Protein AF-0000000085182058 (afdb_homodimer)

Structure (mmCIF, N/CA/C/O backbone):
data_AF-0000000085182058-model_v1
#
loop_
_entity.id
_entity.type
_entity.pdbx_description
1 polymer 'Uncharacterized protein'
#
loop_
_atom_site.group_PDB
_atom_site.id
_atom_site.type_symbol
_atom_site.label_atom_id
_atom_site.label_alt_id
_atom_site.label_comp_id
_atom_site.label_asym_id
_atom_site.label_entity_id
_atom_site.label_seq_id
_atom_site.pdbx_PDB_ins_code
_atom_site.Cartn_x
_atom_site.Cartn_y
_atom_site.Cartn_z
_atom_site.occupancy
_atom_site.B_iso_or_equiv
_atom_site.auth_seq_id
_atom_site.auth_comp_id
_atom_site.auth_asym_id
_atom_site.auth_atom_id
_atom_site.pdbx_PDB_model_num
ATOM 1 N N . MET A 1 1 ? 22.938 -40.062 -12.242 1 29.36 1 MET A N 1
ATOM 2 C CA . MET A 1 1 ? 22.422 -39.219 -11.164 1 29.36 1 MET A CA 1
ATOM 3 C C . MET A 1 1 ? 21.266 -38.344 -11.656 1 29.36 1 MET A C 1
ATOM 5 O O . MET A 1 1 ? 21.359 -37.125 -11.688 1 29.36 1 MET A O 1
ATOM 9 N N . GLN A 1 2 ? 20.5 -38.594 -12.656 1 41.94 2 GLN A N 1
ATOM 10 C CA . GLN A 1 2 ? 19.438 -38.188 -13.57 1 41.94 2 GLN A CA 1
ATOM 11 C C . GLN A 1 2 ? 18.109 -38.031 -12.836 1 41.94 2 GLN A C 1
ATOM 13 O O . GLN A 1 2 ? 17.094 -37.688 -13.445 1 41.94 2 GLN A O 1
ATOM 18 N N . MET A 1 3 ? 17.812 -38.688 -11.703 1 47.31 3 MET A N 1
ATOM 19 C CA . MET A 1 3 ? 16.594 -38.844 -10.906 1 47.31 3 MET A CA 1
ATOM 20 C C . MET A 1 3 ? 16.172 -37.531 -10.266 1 47.31 3 MET A C 1
ATOM 22 O O . MET A 1 3 ? 15.016 -37.344 -9.914 1 47.31 3 MET A O 1
ATOM 26 N N . SER A 1 4 ? 17.016 -36.656 -9.672 1 51.06 4 SER A N 1
ATOM 27 C CA . SER A 1 4 ? 16.859 -35.438 -8.898 1 51.06 4 SER A CA 1
ATOM 28 C C . SER A 1 4 ? 16.234 -34.344 -9.742 1 51.06 4 SER A C 1
ATOM 30 O O . SER A 1 4 ? 15.445 -33.531 -9.234 1 51.06 4 SER A O 1
ATOM 32 N N . THR A 1 5 ? 16.406 -34.312 -10.992 1 57.44 5 THR A N 1
ATOM 33 C CA . THR A 1 5 ? 15.922 -33.344 -11.969 1 57.44 5 THR A CA 1
ATOM 34 C C . THR A 1 5 ? 14.422 -33.531 -12.203 1 57.44 5 THR A C 1
ATOM 36 O O . THR A 1 5 ? 13.695 -32.562 -12.375 1 57.44 5 THR A O 1
ATOM 39 N N . THR A 1 6 ? 14.016 -34.812 -12.25 1 59.41 6 THR A N 1
ATOM 40 C CA . THR A 1 6 ? 12.602 -35.125 -12.453 1 59.41 6 THR A CA 1
ATOM 41 C C . THR A 1 6 ? 11.766 -34.656 -11.266 1 59.41 6 THR A C 1
ATOM 43 O O . THR A 1 6 ? 10.68 -34.094 -11.438 1 59.41 6 THR A O 1
ATOM 46 N N . SER A 1 7 ? 12.352 -34.969 -10.125 1 63.78 7 SER A N 1
ATOM 47 C CA . SER A 1 7 ? 11.648 -34.594 -8.906 1 63.78 7 SER A CA 1
ATOM 48 C C . SER A 1 7 ? 11.531 -33.062 -8.797 1 63.78 7 SER A C 1
ATOM 50 O O . SER A 1 7 ? 10.477 -32.562 -8.422 1 63.78 7 SER A O 1
ATOM 52 N N . ASP A 1 8 ? 12.602 -32.5 -9.211 1 64.19 8 ASP A N 1
ATOM 53 C CA . ASP A 1 8 ? 12.594 -31.031 -9.172 1 64.19 8 ASP A CA 1
ATOM 54 C C . ASP A 1 8 ? 11.625 -30.453 -10.211 1 64.19 8 ASP A C 1
ATOM 56 O O . ASP A 1 8 ? 10.922 -29.484 -9.938 1 64.19 8 ASP A O 1
ATOM 60 N N . LYS A 1 9 ? 11.664 -31.125 -11.383 1 67 9 LYS A N 1
ATOM 61 C CA . LYS A 1 9 ? 10.727 -30.703 -12.414 1 67 9 LYS A CA 1
ATOM 62 C C . LYS A 1 9 ? 9.281 -30.922 -11.977 1 67 9 LYS A C 1
ATOM 64 O O . LYS A 1 9 ? 8.414 -30.078 -12.211 1 67 9 LYS A O 1
ATOM 69 N N . ASP A 1 10 ? 9.055 -32.094 -11.445 1 73.56 10 ASP A N 1
ATOM 70 C CA . ASP A 1 10 ? 7.711 -32.375 -10.961 1 73.56 10 ASP A CA 1
ATOM 71 C C . ASP A 1 10 ? 7.281 -31.406 -9.875 1 73.56 10 ASP A C 1
ATOM 73 O O . ASP A 1 10 ? 6.121 -31 -9.82 1 73.56 10 ASP A O 1
ATOM 77 N N . ALA A 1 11 ? 8.258 -31.094 -9.016 1 71.94 11 ALA A N 1
ATOM 78 C CA . ALA A 1 11 ? 7.961 -30.156 -7.941 1 71.94 11 ALA A CA 1
ATOM 79 C C . ALA A 1 11 ? 7.652 -28.766 -8.5 1 71.94 11 ALA A C 1
ATOM 81 O O . ALA A 1 11 ? 6.742 -28.094 -8.023 1 71.94 11 ALA A O 1
ATOM 82 N N . ILE A 1 12 ? 8.328 -28.422 -9.492 1 74.56 12 ILE A N 1
ATOM 83 C CA . ILE A 1 12 ? 8.125 -27.125 -10.125 1 74.56 12 ILE A CA 1
ATOM 84 C C . ILE A 1 12 ? 6.77 -27.094 -10.82 1 74.56 12 ILE A C 1
ATOM 86 O O . ILE A 1 12 ? 6.047 -26.094 -10.742 1 74.56 12 ILE A O 1
ATOM 90 N N . GLU A 1 13 ? 6.465 -28.203 -11.5 1 78.62 13 GLU A N 1
ATOM 91 C CA . GLU A 1 13 ? 5.176 -28.266 -12.18 1 78.62 13 GLU A CA 1
ATOM 92 C C . GLU A 1 13 ? 4.02 -28.219 -11.188 1 78.62 13 GLU A C 1
AT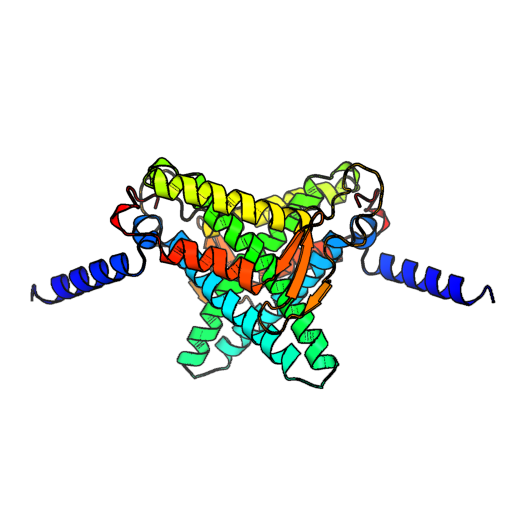OM 94 O O . GLU A 1 13 ? 3.016 -27.547 -11.43 1 78.62 13 GLU A O 1
ATOM 99 N N . LYS A 1 14 ? 4.223 -28.875 -10.086 1 81.62 14 LYS A N 1
ATOM 100 C CA . LYS A 1 14 ? 3.209 -28.812 -9.039 1 81.62 14 LYS A CA 1
ATOM 101 C C . LYS A 1 14 ? 3.068 -27.406 -8.484 1 81.62 14 LYS A C 1
ATOM 103 O O . LYS A 1 14 ? 1.96 -26.953 -8.188 1 81.62 14 LYS A O 1
ATOM 108 N N . LEU A 1 15 ? 4.16 -26.719 -8.367 1 80.88 15 LEU A N 1
ATOM 109 C CA . LEU A 1 15 ? 4.172 -25.344 -7.879 1 80.88 15 LEU A CA 1
ATOM 110 C C . LEU A 1 15 ? 3.412 -24.422 -8.828 1 80.88 15 LEU A C 1
ATOM 112 O O . LEU A 1 15 ? 2.668 -23.547 -8.391 1 80.88 15 LEU A O 1
ATOM 116 N N . LYS A 1 16 ? 3.514 -24.797 -10.078 1 81.75 16 LYS A N 1
ATOM 117 C CA . LYS A 1 16 ? 2.842 -23.969 -11.086 1 81.75 16 LYS A CA 1
ATOM 118 C C . LYS A 1 16 ? 1.338 -24.234 -11.086 1 81.75 16 LYS A C 1
ATOM 120 O O . LYS A 1 16 ? 0.552 -23.344 -11.422 1 81.75 16 LYS A O 1
ATOM 125 N N . ASP A 1 17 ? 1.024 -25.422 -10.719 1 84.5 17 ASP A N 1
ATOM 126 C CA . ASP A 1 17 ? -0.398 -25.734 -10.594 1 84.5 17 ASP A CA 1
ATOM 127 C C . ASP A 1 17 ? -1.004 -25.031 -9.375 1 84.5 17 ASP A C 1
ATOM 129 O O . ASP A 1 17 ? -2.145 -24.562 -9.43 1 84.5 17 ASP A O 1
ATOM 133 N N . GLN A 1 18 ? -0.217 -24.891 -8.367 1 86.75 18 GLN A N 1
ATOM 134 C CA . GLN A 1 18 ? -0.68 -24.266 -7.137 1 86.75 18 GLN A CA 1
ATOM 135 C C . GLN A 1 18 ? -0.653 -22.75 -7.25 1 86.75 18 GLN A C 1
ATOM 137 O O . GLN A 1 18 ? -1.516 -22.062 -6.695 1 86.75 18 GLN A O 1
ATOM 142 N N . PHE A 1 19 ? 0.3 -22.266 -7.992 1 90.56 19 PHE A N 1
ATOM 143 C CA . PHE A 1 19 ? 0.482 -20.828 -8.164 1 90.56 19 PHE A CA 1
ATOM 144 C C . PHE A 1 19 ? 0.619 -20.484 -9.641 1 90.56 19 PHE A C 1
ATOM 146 O O . PHE A 1 19 ? 1.698 -20.094 -10.094 1 90.56 19 PHE A O 1
ATOM 153 N N . PRO A 1 20 ? -0.498 -20.516 -10.32 1 93.31 20 PRO A N 1
ATOM 154 C CA . PRO A 1 20 ? -0.455 -20.312 -11.766 1 93.31 20 PRO A CA 1
ATOM 155 C C . PRO A 1 20 ? 0.142 -18.953 -12.164 1 93.31 20 PRO A C 1
ATOM 157 O O . PRO A 1 20 ? 0.706 -18.828 -13.25 1 93.31 20 PRO A O 1
ATOM 160 N N . ILE A 1 21 ? 0.066 -18.016 -11.281 1 93.62 21 ILE A N 1
ATOM 161 C CA . ILE A 1 21 ? 0.549 -16.672 -11.586 1 93.62 21 ILE A CA 1
ATOM 162 C C . ILE A 1 21 ? 2.066 -16.688 -11.758 1 93.62 21 ILE A C 1
ATOM 164 O O . ILE A 1 21 ? 2.645 -15.789 -12.359 1 93.62 21 ILE A O 1
ATOM 168 N N . LEU A 1 22 ? 2.686 -17.703 -11.258 1 89.19 22 LEU A N 1
ATOM 169 C CA . LEU A 1 22 ? 4.121 -17.891 -11.453 1 89.19 22 LEU A CA 1
ATOM 170 C C . LEU A 1 22 ? 4.457 -17.984 -12.938 1 89.19 22 LEU A C 1
ATOM 172 O O . LEU A 1 22 ? 5.547 -17.594 -13.359 1 89.19 22 LEU A O 1
ATOM 176 N N . LEU A 1 23 ? 3.506 -18.516 -13.711 1 90.94 23 LEU A N 1
ATOM 177 C CA . LEU A 1 23 ? 3.701 -18.656 -15.148 1 90.94 23 LEU A CA 1
ATOM 178 C C . LEU A 1 23 ? 3.672 -17.281 -15.836 1 90.94 23 LEU A C 1
ATOM 180 O O . LEU A 1 23 ? 4.16 -17.141 -16.969 1 90.94 23 LEU A O 1
ATOM 184 N N . PHE A 1 24 ? 3.031 -16.391 -15.164 1 92.19 24 PHE A N 1
ATOM 185 C CA . PHE A 1 24 ? 2.951 -15.031 -15.68 1 92.19 24 PHE A CA 1
ATOM 186 C C . PHE A 1 24 ? 4.145 -14.211 -15.211 1 92.19 24 PHE A C 1
ATOM 188 O O . PHE A 1 24 ? 4.848 -13.609 -16.016 1 92.19 24 PHE A O 1
ATOM 195 N N . SER A 1 25 ? 4.328 -14.227 -13.906 1 88 25 SER A N 1
ATOM 196 C CA . SER A 1 25 ? 5.355 -13.375 -13.32 1 88 25 SER A CA 1
ATOM 197 C C . SER A 1 25 ? 5.672 -13.797 -11.883 1 88 25 SER A C 1
ATOM 199 O O . SER A 1 25 ? 4.777 -13.867 -11.039 1 88 25 SER A O 1
ATOM 201 N N . LEU A 1 26 ? 6.941 -14.039 -11.648 1 84.31 26 LEU A N 1
ATOM 202 C CA . LEU A 1 26 ? 7.355 -14.344 -10.281 1 84.31 26 LEU A CA 1
ATOM 203 C C . LEU A 1 26 ? 7.074 -13.164 -9.352 1 84.31 26 LEU A C 1
ATOM 205 O O . LEU A 1 26 ? 6.605 -13.359 -8.227 1 84.31 26 LEU A O 1
ATOM 209 N N . SER A 1 27 ? 7.336 -11.977 -9.812 1 84.38 27 SER A N 1
ATOM 210 C CA . SER A 1 27 ? 7.117 -10.773 -9 1 84.38 27 SER A CA 1
ATOM 211 C C . SER A 1 27 ? 5.645 -10.617 -8.641 1 84.38 27 SER A C 1
ATOM 213 O O . SER A 1 27 ? 5.312 -10.305 -7.496 1 84.38 27 SER A O 1
ATOM 215 N N . THR A 1 28 ? 4.84 -10.859 -9.609 1 89.62 28 THR A N 1
ATOM 216 C CA . THR A 1 28 ? 3.41 -10.742 -9.352 1 89.62 28 THR A CA 1
ATOM 217 C C . THR A 1 28 ? 2.951 -11.773 -8.336 1 89.62 28 THR A C 1
ATOM 219 O O . THR A 1 28 ? 2.145 -11.477 -7.449 1 89.62 28 THR A O 1
ATOM 222 N N . GLN A 1 29 ? 3.5 -12.914 -8.453 1 90.19 29 GLN A N 1
ATOM 223 C CA . GLN A 1 29 ? 3.158 -13.969 -7.5 1 90.19 29 GLN A CA 1
ATOM 224 C C . GLN A 1 29 ? 3.598 -13.594 -6.086 1 90.19 29 GLN A C 1
ATOM 226 O O . GLN A 1 29 ? 2.852 -13.797 -5.125 1 90.19 29 GLN A O 1
ATOM 231 N N . VAL A 1 30 ? 4.773 -13.086 -5.988 1 87.38 30 VAL A N 1
ATOM 232 C CA . VAL A 1 30 ? 5.293 -12.664 -4.691 1 87.38 30 VAL A CA 1
ATOM 233 C C . VAL A 1 30 ? 4.406 -11.57 -4.113 1 87.38 30 VAL A C 1
ATOM 235 O O . VAL A 1 30 ? 4.109 -11.562 -2.914 1 87.38 30 VAL A O 1
ATOM 238 N N . GLN A 1 31 ? 3.982 -10.664 -4.922 1 91.81 31 GLN A N 1
ATOM 239 C CA . GLN A 1 31 ? 3.115 -9.578 -4.492 1 91.81 31 GLN A CA 1
ATOM 240 C C . GLN A 1 31 ? 1.766 -10.102 -4.012 1 91.81 31 GLN A C 1
ATOM 242 O O . GLN A 1 31 ? 1.218 -9.609 -3.023 1 91.81 31 GLN A O 1
ATOM 247 N N . ILE A 1 32 ? 1.281 -11.055 -4.719 1 94.88 32 ILE A N 1
ATOM 248 C CA . ILE A 1 32 ? 0.015 -11.656 -4.309 1 94.88 32 ILE A CA 1
ATOM 249 C C . ILE A 1 32 ? 0.176 -12.328 -2.947 1 94.88 32 ILE A C 1
ATOM 251 O O . ILE A 1 32 ? -0.704 -12.219 -2.088 1 94.88 32 ILE A O 1
ATOM 255 N N . GLN A 1 33 ? 1.276 -12.961 -2.727 1 93.06 33 GLN A N 1
ATOM 256 C CA . GLN A 1 33 ? 1.545 -13.562 -1.425 1 93.06 33 GLN A CA 1
ATOM 257 C C . GLN A 1 33 ? 1.671 -12.5 -0.34 1 93.06 33 GLN A C 1
ATOM 259 O O . GLN A 1 33 ? 1.206 -12.695 0.785 1 93.06 33 GLN A O 1
ATOM 264 N N . ALA A 1 34 ? 2.307 -11.414 -0.669 1 93.56 34 ALA A N 1
ATOM 265 C CA . ALA A 1 34 ? 2.396 -10.289 0.263 1 93.56 34 ALA A CA 1
ATOM 266 C C . ALA A 1 34 ? 1.01 -9.789 0.658 1 93.56 34 ALA A C 1
ATOM 268 O O . ALA A 1 34 ? 0.751 -9.523 1.834 1 93.56 34 ALA A O 1
ATOM 269 N N . LEU A 1 35 ? 0.154 -9.695 -0.316 1 97.19 35 LEU A N 1
ATOM 270 C CA . LEU A 1 35 ? -1.209 -9.25 -0.051 1 97.19 35 LEU A CA 1
ATOM 271 C C . LEU A 1 35 ? -1.944 -10.25 0.837 1 97.19 35 LEU A C 1
ATOM 273 O O . LEU A 1 35 ? -2.721 -9.859 1.71 1 97.19 35 LEU A O 1
ATOM 277 N N . THR A 1 36 ? -1.691 -11.492 0.609 1 96.88 36 THR A N 1
ATOM 278 C CA . THR A 1 36 ? -2.307 -12.531 1.429 1 96.88 36 THR A CA 1
ATOM 279 C C . THR A 1 36 ? -1.831 -12.43 2.875 1 96.88 36 THR A C 1
ATOM 281 O O . THR A 1 36 ? -2.635 -12.516 3.807 1 96.88 36 THR A O 1
ATOM 284 N N . ARG A 1 37 ? -0.61 -12.227 3.045 1 96.12 37 ARG A N 1
ATOM 285 C CA . ARG A 1 37 ? -0.064 -12.117 4.395 1 96.12 37 ARG A CA 1
ATOM 286 C C . ARG A 1 37 ? -0.536 -10.836 5.07 1 96.12 37 ARG A C 1
ATOM 288 O O . ARG A 1 37 ? -0.817 -10.828 6.273 1 96.12 37 ARG A O 1
ATOM 295 N N . THR A 1 38 ? -0.593 -9.789 4.348 1 97.62 38 THR A N 1
ATOM 296 C CA . THR A 1 38 ? -1.086 -8.539 4.906 1 97.62 38 THR A CA 1
ATOM 297 C C . THR A 1 38 ? -2.549 -8.664 5.32 1 97.62 38 THR A C 1
ATOM 299 O O . THR A 1 38 ? -2.963 -8.102 6.336 1 97.62 38 THR A O 1
ATOM 302 N N . ARG A 1 39 ? -3.283 -9.375 4.516 1 97.31 39 ARG A N 1
ATOM 303 C CA . ARG A 1 39 ? -4.668 -9.648 4.891 1 97.31 39 ARG A CA 1
ATOM 304 C C . ARG A 1 39 ? -4.742 -10.273 6.277 1 97.31 39 ARG A C 1
ATOM 306 O O . ARG A 1 39 ? -5.598 -9.906 7.086 1 97.31 39 ARG A O 1
ATOM 313 N N . GLN A 1 40 ? -3.908 -11.172 6.547 1 96.44 40 GLN A N 1
ATOM 314 C CA . GLN A 1 40 ? -3.91 -11.828 7.848 1 96.44 40 GLN A CA 1
ATOM 315 C C . GLN A 1 40 ? -3.658 -10.828 8.977 1 96.44 40 GLN A C 1
ATOM 317 O O . GLN A 1 40 ? -4.273 -10.914 10.039 1 96.44 40 GLN A O 1
ATOM 322 N N . LEU A 1 41 ? -2.777 -9.898 8.75 1 96.31 41 LEU A N 1
ATOM 323 C CA . LEU A 1 41 ? -2.512 -8.859 9.742 1 96.31 41 LEU A CA 1
ATOM 324 C C . LEU A 1 41 ? -3.752 -8.008 9.992 1 96.31 41 LEU A C 1
ATOM 326 O O . LEU A 1 41 ? -4.066 -7.68 11.141 1 96.31 41 LEU A O 1
ATOM 330 N N . ILE A 1 42 ? -4.426 -7.672 8.945 1 95.88 42 ILE A N 1
ATOM 331 C CA . ILE A 1 42 ? -5.637 -6.867 9.039 1 95.88 42 ILE A CA 1
ATOM 332 C C . ILE A 1 42 ? -6.699 -7.625 9.836 1 95.88 42 ILE A C 1
ATOM 334 O O . ILE A 1 42 ? -7.293 -7.082 10.766 1 95.88 42 ILE A O 1
ATOM 338 N N . GLU A 1 43 ? -6.863 -8.867 9.469 1 95.44 43 GLU A N 1
ATOM 339 C CA . GLU A 1 43 ? -7.863 -9.695 10.141 1 95.44 43 GLU A CA 1
ATOM 340 C C . GLU A 1 43 ? -7.535 -9.867 11.625 1 95.44 43 GLU A C 1
ATOM 342 O O . GLU A 1 43 ? -8.43 -9.867 12.469 1 95.44 43 GLU A O 1
ATOM 347 N N . ASN A 1 44 ? -6.289 -10.031 11.922 1 94.94 44 ASN A N 1
ATOM 348 C CA . ASN A 1 44 ? -5.875 -10.133 13.312 1 94.94 44 ASN A CA 1
ATOM 349 C C . ASN A 1 44 ? -6.191 -8.852 14.086 1 94.94 44 ASN A C 1
ATOM 351 O O . ASN A 1 44 ? -6.652 -8.906 15.234 1 94.94 44 ASN A O 1
ATOM 355 N N . SER A 1 45 ? -5.898 -7.715 13.492 1 93.88 45 SER A N 1
ATOM 356 C CA . SER A 1 45 ? -6.211 -6.445 14.141 1 93.88 45 SER A CA 1
ATOM 357 C C . SER A 1 45 ? -7.707 -6.312 14.406 1 93.88 45 SER A C 1
ATOM 359 O O . SER A 1 45 ? -8.109 -5.859 15.477 1 93.88 45 SER A O 1
ATOM 361 N N . ILE A 1 46 ? -8.477 -6.711 13.445 1 92.06 46 ILE A N 1
ATOM 362 C CA . ILE A 1 46 ? -9.922 -6.633 13.586 1 92.06 46 ILE A CA 1
ATOM 363 C C . ILE A 1 46 ? -10.391 -7.566 14.703 1 92.06 46 ILE A C 1
ATOM 365 O O . ILE A 1 46 ? -11.281 -7.223 15.477 1 92.06 46 ILE A O 1
ATOM 369 N N . GLU A 1 47 ? -9.797 -8.75 14.789 1 92.62 47 GLU A N 1
ATOM 370 C CA . GLU A 1 47 ? -10.141 -9.711 15.836 1 92.62 47 GLU A CA 1
ATOM 371 C C . GLU A 1 47 ? -9.852 -9.148 17.219 1 92.62 47 GLU A C 1
ATOM 373 O O . GLU A 1 47 ? -10.641 -9.336 18.156 1 92.62 47 GLU A O 1
ATOM 378 N N . VAL A 1 48 ? -8.742 -8.422 17.375 1 92.06 48 VAL A N 1
ATOM 379 C CA . VAL A 1 48 ? -8.375 -7.812 18.656 1 92.06 48 VAL A CA 1
ATOM 380 C C . VAL A 1 48 ? -9.398 -6.746 19.031 1 92.06 48 VAL A C 1
ATOM 382 O O . VAL A 1 48 ? -9.773 -6.617 20.203 1 92.06 48 VAL A O 1
ATOM 385 N N . VAL A 1 49 ? -9.82 -6.004 18.078 1 87.81 49 VAL A N 1
ATOM 386 C CA . VAL A 1 49 ? -10.812 -4.961 18.312 1 87.81 49 VAL A CA 1
ATOM 387 C C . VAL A 1 49 ? -12.102 -5.582 18.859 1 87.81 49 VAL A C 1
ATOM 389 O O . VAL A 1 49 ? -12.734 -5.023 19.75 1 87.81 49 VAL A O 1
ATOM 392 N N . LYS A 1 50 ? -12.414 -6.746 18.438 1 86.19 50 LYS A N 1
ATOM 393 C CA . LYS A 1 50 ? -13.648 -7.422 18.812 1 86.19 50 LYS A CA 1
ATOM 394 C C . LYS A 1 50 ? -13.547 -8.031 20.203 1 86.19 50 LYS A C 1
ATOM 396 O O . LYS A 1 50 ? -14.555 -8.195 20.891 1 86.19 50 LYS A O 1
ATOM 401 N N . THR A 1 51 ? -12.391 -8.359 20.625 1 89.31 51 THR A N 1
ATOM 402 C CA . THR A 1 51 ? -12.258 -9.203 21.797 1 89.31 51 THR A CA 1
ATOM 403 C C . THR A 1 51 ? -11.664 -8.414 22.969 1 89.31 51 THR A C 1
ATOM 405 O O . THR A 1 51 ? -11.703 -8.859 24.109 1 89.31 51 THR A O 1
ATOM 408 N N . SER A 1 52 ? -11.133 -7.277 22.688 1 88.62 52 SER A N 1
ATOM 409 C CA . SER A 1 52 ? -10.461 -6.527 23.75 1 88.62 52 SER A CA 1
ATOM 410 C C . SER A 1 52 ? -11.398 -5.504 24.375 1 88.62 52 SER A C 1
ATOM 412 O O . SER A 1 52 ? -12.211 -4.891 23.688 1 88.62 52 SER A O 1
ATOM 414 N N . ASP A 1 53 ? -11.188 -5.328 25.672 1 88.69 53 ASP A N 1
ATOM 415 C CA . ASP A 1 53 ? -11.953 -4.32 26.391 1 88.69 53 ASP A CA 1
ATOM 416 C C . ASP A 1 53 ? -11.086 -3.102 26.719 1 88.69 53 ASP A C 1
ATOM 418 O O . ASP A 1 53 ? -11.57 -2.129 27.297 1 88.69 53 ASP A O 1
ATOM 422 N N . ASN A 1 54 ? -9.914 -3.17 26.328 1 91.62 54 ASN A N 1
ATOM 423 C CA . ASN A 1 54 ? -9 -2.061 26.547 1 91.62 54 ASN A CA 1
ATOM 424 C C . ASN A 1 54 ? -9.07 -1.032 25.438 1 91.62 54 ASN A C 1
ATOM 426 O O . ASN A 1 54 ? -8.734 -1.334 24.281 1 91.62 54 ASN A O 1
ATOM 430 N N . SER A 1 55 ? -9.43 0.142 25.828 1 89.38 55 SER A N 1
ATOM 431 C CA . SER A 1 55 ? -9.695 1.183 24.844 1 89.38 55 SER A CA 1
ATOM 432 C C . SER A 1 55 ? -8.445 1.519 24.047 1 89.38 55 SER A C 1
ATOM 434 O O . SER A 1 55 ? -8.508 1.736 22.828 1 89.38 55 SER A O 1
ATOM 436 N N . SER A 1 56 ? -7.344 1.609 24.703 1 90.5 56 SER A N 1
ATOM 437 C CA . SER A 1 56 ? -6.098 1.937 24.016 1 90.5 56 SER A CA 1
ATOM 438 C C . SER A 1 56 ? -5.723 0.861 23 1 90.5 56 SER A C 1
ATOM 440 O O . SER A 1 56 ? -5.293 1.173 21.891 1 90.5 56 SER A O 1
ATOM 442 N N . THR A 1 57 ? -5.953 -0.372 23.406 1 92.19 57 THR A N 1
ATOM 443 C CA . THR A 1 57 ? -5.688 -1.499 22.516 1 92.19 57 THR A CA 1
ATOM 444 C C . THR A 1 57 ? -6.652 -1.496 21.344 1 92.19 57 THR A C 1
ATOM 446 O O . THR A 1 57 ? -6.242 -1.711 20.188 1 92.19 57 THR A O 1
ATOM 449 N N . VAL A 1 58 ? -7.891 -1.218 21.609 1 88.06 58 VAL A N 1
ATOM 450 C CA . VAL A 1 58 ? -8.914 -1.186 20.562 1 88.06 58 VAL A CA 1
ATOM 451 C C . VAL A 1 58 ? -8.594 -0.082 19.562 1 88.06 58 VAL A C 1
ATOM 453 O O . VAL A 1 58 ? -8.555 -0.328 18.359 1 88.06 58 VAL A O 1
ATOM 456 N N . ASN A 1 59 ? -8.258 1.061 20.062 1 88 59 ASN A N 1
ATOM 457 C CA . ASN A 1 59 ? -7.973 2.197 19.188 1 88 59 ASN A CA 1
ATOM 458 C C . ASN A 1 59 ? -6.746 1.945 18.328 1 88 59 ASN A C 1
ATOM 460 O O . ASN A 1 59 ? -6.746 2.27 17.141 1 88 59 ASN A O 1
ATOM 464 N N . GLY A 1 60 ? -5.762 1.369 18.969 1 89.94 60 GLY A N 1
ATOM 465 C CA . GLY A 1 60 ? -4.555 1.049 18.219 1 89.94 60 GLY A CA 1
ATOM 466 C C . GLY A 1 60 ? -4.793 0.051 17.094 1 89.94 60 GLY A C 1
ATOM 467 O O . GLY A 1 60 ? -4.254 0.202 16 1 89.94 60 GLY A O 1
ATOM 468 N N . ASN A 1 61 ? -5.621 -0.877 17.359 1 91.56 61 ASN A N 1
ATOM 469 C CA . ASN A 1 61 ? -5.867 -1.92 16.359 1 91.56 61 ASN A CA 1
ATOM 470 C C . ASN A 1 61 ? -6.84 -1.451 15.281 1 91.56 61 ASN A C 1
ATOM 472 O O . ASN A 1 61 ? -6.746 -1.874 14.133 1 91.56 61 ASN A O 1
ATOM 476 N N . VAL A 1 62 ? -7.723 -0.577 15.602 1 87.75 62 VAL A N 1
ATOM 477 C CA . VAL A 1 62 ? -8.578 0.029 14.586 1 87.75 62 VAL A CA 1
ATOM 478 C C . VAL A 1 62 ? -7.727 0.823 13.594 1 87.75 62 VAL A C 1
ATOM 480 O O . VAL A 1 62 ? -7.871 0.675 12.383 1 87.75 62 VAL A O 1
ATOM 483 N N . ALA A 1 63 ? -6.848 1.575 14.148 1 89.5 63 ALA A N 1
ATOM 484 C CA . ALA A 1 63 ? -5.965 2.379 13.312 1 89.5 63 ALA A CA 1
ATOM 485 C C . ALA A 1 63 ? -5.098 1.492 12.422 1 89.5 63 ALA A C 1
ATOM 487 O O . ALA A 1 63 ? -4.941 1.762 11.227 1 89.5 63 ALA A O 1
ATOM 488 N N . GLN A 1 64 ? -4.594 0.458 13 1 93.19 64 GLN A N 1
ATOM 489 C CA . GLN A 1 64 ? -3.74 -0.452 12.242 1 93.19 64 GLN A CA 1
ATOM 490 C C . GLN A 1 64 ? -4.516 -1.124 11.117 1 93.19 64 GLN A C 1
ATOM 492 O O . GLN A 1 64 ? -4.023 -1.229 9.992 1 93.19 64 GLN A O 1
ATOM 497 N N . ALA A 1 65 ? -5.688 -1.573 11.43 1 91.81 65 ALA A N 1
ATOM 498 C CA . ALA A 1 65 ? -6.52 -2.213 10.414 1 91.81 65 ALA A CA 1
ATOM 499 C C . ALA A 1 65 ? -6.82 -1.255 9.266 1 91.81 65 ALA A C 1
ATOM 501 O O . ALA A 1 65 ? -6.746 -1.636 8.094 1 91.81 65 ALA A O 1
ATOM 502 N N . TYR A 1 66 ? -7.07 -0.083 9.625 1 88.75 66 TYR A N 1
ATOM 503 C CA . TYR A 1 66 ? -7.363 0.935 8.617 1 88.75 66 TYR A CA 1
ATOM 504 C C . TYR A 1 66 ? -6.145 1.209 7.746 1 88.75 66 TYR A C 1
ATOM 506 O O . TYR A 1 66 ? -6.246 1.221 6.516 1 88.75 66 TYR A O 1
ATOM 514 N N . ASP A 1 67 ? -5.035 1.445 8.359 1 93.06 67 ASP A N 1
ATOM 515 C CA . ASP A 1 67 ? -3.799 1.76 7.648 1 93.06 67 ASP A CA 1
ATOM 516 C C . ASP A 1 67 ? -3.441 0.655 6.656 1 93.06 67 ASP A C 1
ATOM 518 O O . ASP A 1 67 ? -3.182 0.927 5.48 1 93.06 67 ASP A O 1
ATOM 522 N N . LEU A 1 68 ? -3.498 -0.519 7.195 1 95.5 68 LEU A N 1
ATOM 523 C CA . LEU A 1 68 ? -3.068 -1.656 6.391 1 95.5 68 LEU A CA 1
ATOM 524 C C . LEU A 1 68 ? -4.078 -1.951 5.285 1 95.5 68 LEU A C 1
ATOM 526 O O . LEU A 1 68 ? -3.699 -2.383 4.195 1 95.5 68 LEU A O 1
ATOM 530 N N . PHE A 1 69 ? -5.34 -1.695 5.57 1 93.56 69 PHE A N 1
ATOM 531 C CA . PHE A 1 69 ? -6.336 -1.922 4.531 1 93.56 69 PHE A CA 1
ATOM 532 C C . PHE A 1 69 ? -6.16 -0.93 3.389 1 93.56 69 PHE A C 1
ATOM 534 O O . PHE A 1 69 ? -6.301 -1.294 2.219 1 93.56 69 PHE A O 1
ATOM 541 N N . TRP A 1 70 ? -5.934 0.262 3.699 1 91.44 70 TRP A N 1
ATOM 542 C CA . TRP A 1 70 ? -5.645 1.246 2.66 1 91.44 70 TRP A CA 1
ATOM 543 C C . TRP A 1 70 ? -4.469 0.799 1.801 1 91.44 70 TRP A C 1
ATOM 545 O O . TRP A 1 70 ? -4.57 0.756 0.572 1 91.44 70 TRP A O 1
ATOM 555 N N . LEU A 1 71 ? -3.406 0.451 2.408 1 95.19 71 LEU A N 1
ATOM 556 C CA . LEU A 1 71 ? -2.207 0.02 1.699 1 95.19 71 LEU A CA 1
ATOM 557 C C . LEU A 1 71 ? -2.475 -1.252 0.901 1 95.19 71 LEU A C 1
ATOM 559 O O . LEU A 1 71 ? -2.008 -1.389 -0.232 1 95.19 71 LEU A O 1
ATOM 563 N N . TRP A 1 72 ? -3.197 -2.154 1.557 1 96.19 72 TRP A N 1
ATOM 564 C CA . TRP A 1 72 ? -3.576 -3.395 0.887 1 96.19 72 TRP A CA 1
ATOM 565 C C . TRP A 1 72 ? -4.344 -3.107 -0.398 1 96.19 72 TRP A C 1
ATOM 567 O O . TRP A 1 72 ? -4.102 -3.738 -1.43 1 96.19 72 TRP A O 1
ATOM 577 N N . THR A 1 73 ? -5.25 -2.17 -0.367 1 94.81 73 THR A N 1
ATOM 578 C CA . THR A 1 73 ? -6.051 -1.805 -1.529 1 94.81 73 THR A CA 1
ATOM 579 C C . THR A 1 73 ? -5.168 -1.252 -2.643 1 94.81 73 THR A C 1
ATOM 581 O O . THR A 1 73 ? -5.371 -1.568 -3.818 1 94.81 73 THR A O 1
ATOM 584 N N . LEU A 1 74 ? -4.199 -0.442 -2.246 1 93.69 74 LEU A N 1
ATOM 585 C CA . LEU A 1 74 ? -3.254 0.065 -3.234 1 93.69 74 LEU A CA 1
ATOM 586 C C . LEU A 1 74 ? -2.494 -1.079 -3.898 1 93.69 74 LEU A C 1
ATOM 588 O O . LEU A 1 74 ? -2.336 -1.099 -5.121 1 93.69 74 LEU A O 1
ATOM 592 N N . GLY A 1 75 ? -2.043 -1.998 -3.072 1 95.12 75 GLY A N 1
ATOM 593 C CA . GLY A 1 75 ? -1.321 -3.146 -3.596 1 95.12 75 GLY A CA 1
ATOM 594 C C . GLY A 1 75 ? -2.17 -4.027 -4.496 1 95.12 75 GLY A C 1
ATOM 595 O O . GLY A 1 75 ? -1.726 -4.434 -5.57 1 95.12 75 GLY A O 1
ATOM 596 N N . ALA A 1 76 ? -3.377 -4.293 -4.051 1 96.19 76 ALA A N 1
ATOM 597 C CA . ALA A 1 76 ? -4.281 -5.129 -4.832 1 96.19 76 ALA A CA 1
ATOM 598 C C . ALA A 1 76 ? -4.586 -4.492 -6.184 1 96.19 76 ALA A C 1
ATOM 600 O O . ALA A 1 76 ? -4.621 -5.176 -7.211 1 96.19 76 ALA A O 1
ATOM 601 N N . TYR A 1 77 ? -4.777 -3.227 -6.137 1 94.12 77 TYR A N 1
ATOM 602 C CA . TYR A 1 77 ? -5.012 -2.506 -7.383 1 94.12 77 TYR A CA 1
ATOM 603 C C . TYR A 1 77 ? -3.795 -2.586 -8.297 1 94.12 77 TYR A C 1
ATOM 605 O O . TYR A 1 77 ? -3.93 -2.822 -9.5 1 94.12 77 TYR A O 1
ATOM 613 N N . GLU A 1 78 ? -2.619 -2.412 -7.754 1 92.81 78 GLU A N 1
ATOM 614 C CA . GLU A 1 78 ? -1.389 -2.42 -8.539 1 92.81 78 GLU A CA 1
ATOM 615 C C . GLU A 1 78 ? -1.171 -3.771 -9.211 1 92.81 78 GLU A C 1
ATOM 617 O O . GLU A 1 78 ? -0.83 -3.836 -10.398 1 92.81 78 GLU A O 1
ATOM 622 N N . VAL A 1 79 ? -1.366 -4.805 -8.484 1 93.75 79 VAL A N 1
ATOM 623 C CA . VAL A 1 79 ? -1.212 -6.152 -9.023 1 93.75 79 VAL A CA 1
ATOM 624 C C . VAL A 1 79 ? -2.219 -6.383 -10.141 1 93.75 79 VAL A C 1
ATOM 626 O O . VAL A 1 79 ? -1.856 -6.859 -11.227 1 93.75 79 VAL A O 1
ATOM 629 N N . THR A 1 80 ? -3.459 -6.027 -9.891 1 95.94 80 THR A N 1
ATOM 630 C CA . THR A 1 80 ? -4.523 -6.219 -10.875 1 95.94 80 THR A CA 1
ATOM 631 C C . THR A 1 80 ? -4.27 -5.371 -12.117 1 95.94 80 THR A C 1
ATOM 633 O O . THR A 1 80 ? -4.434 -5.848 -13.242 1 95.94 80 THR A O 1
ATOM 636 N N . ARG A 1 81 ? -3.879 -4.148 -11.914 1 93.56 81 ARG A N 1
ATOM 637 C CA . ARG A 1 81 ? -3.572 -3.248 -13.016 1 93.56 81 ARG A CA 1
ATOM 638 C C . ARG A 1 81 ? -2.451 -3.811 -13.883 1 93.56 81 ARG A C 1
ATOM 640 O O . ARG A 1 81 ? -2.533 -3.779 -15.117 1 93.56 81 ARG A O 1
ATOM 647 N N . THR A 1 82 ? -1.411 -4.312 -13.242 1 90.75 82 THR A N 1
ATOM 648 C CA . THR A 1 82 ? -0.275 -4.887 -13.953 1 90.75 82 THR A CA 1
ATOM 649 C C . THR A 1 82 ? -0.72 -6.055 -14.836 1 90.75 82 THR A C 1
ATOM 651 O O . THR A 1 82 ? -0.328 -6.145 -16 1 90.75 82 THR A O 1
ATOM 654 N N . MET A 1 83 ? -1.537 -6.859 -14.266 1 93.88 83 MET A N 1
ATOM 655 C CA . MET A 1 83 ? -2.037 -7.996 -15.031 1 93.88 83 MET A CA 1
ATOM 656 C C . MET A 1 83 ? -2.947 -7.531 -16.172 1 93.88 83 MET A C 1
ATOM 658 O O . MET A 1 83 ? -2.855 -8.031 -17.281 1 93.88 83 MET A O 1
ATOM 662 N N . CYS A 1 84 ? -3.736 -6.52 -15.922 1 95.19 84 CYS A N 1
ATOM 663 C CA . CYS A 1 84 ? -4.645 -5.988 -16.938 1 95.19 84 CYS A CA 1
ATOM 664 C C . CYS A 1 84 ? -3.873 -5.395 -18.109 1 95.19 84 CYS A C 1
ATOM 666 O O . CYS A 1 84 ? -4.297 -5.516 -19.266 1 95.19 84 CYS A O 1
ATOM 668 N N . GLN A 1 85 ? -2.795 -4.793 -17.812 1 92.94 85 GLN A N 1
ATOM 669 C CA . GLN A 1 85 ? -1.997 -4.113 -18.828 1 92.94 85 GLN A CA 1
ATOM 670 C C . GLN A 1 85 ? -1.275 -5.117 -19.719 1 92.94 85 GLN A C 1
ATOM 672 O O . GLN A 1 85 ? -0.77 -4.754 -20.781 1 92.94 85 GLN A O 1
ATOM 677 N N . ASN A 1 86 ? -1.195 -6.309 -19.281 1 92.94 86 ASN A N 1
ATOM 678 C CA . ASN A 1 86 ? -0.567 -7.367 -20.078 1 92.94 86 ASN A CA 1
ATOM 679 C C . ASN A 1 86 ? -1.598 -8.359 -20.594 1 92.94 86 ASN A C 1
ATOM 681 O O . ASN A 1 86 ? -1.467 -9.57 -20.391 1 92.94 86 ASN A O 1
ATOM 685 N N . LYS A 1 87 ? -2.449 -7.891 -21.359 1 94.12 87 LYS A N 1
ATOM 686 C CA . LYS A 1 87 ? -3.613 -8.617 -21.859 1 94.12 87 LYS A CA 1
ATOM 687 C C . LYS A 1 87 ? -3.197 -9.875 -22.609 1 94.12 87 LYS A C 1
ATOM 689 O O . LYS A 1 87 ? -3.848 -10.922 -22.484 1 94.12 87 LYS A O 1
ATOM 694 N N . ALA A 1 88 ? -2.154 -9.781 -23.344 1 94.31 88 ALA A N 1
ATOM 695 C CA . ALA A 1 88 ? -1.713 -10.875 -24.203 1 94.31 88 ALA A CA 1
ATOM 696 C C . ALA A 1 88 ? -1.286 -12.086 -23.375 1 94.31 88 ALA A C 1
ATOM 698 O O . ALA A 1 88 ? -1.186 -13.195 -23.906 1 94.31 88 ALA A O 1
ATOM 699 N N . CYS A 1 89 ? -1.084 -11.875 -22.125 1 95.81 89 CYS A N 1
ATOM 700 C CA . CYS A 1 89 ? -0.573 -12.945 -21.281 1 95.81 89 CYS A CA 1
ATOM 701 C C . CYS A 1 89 ? -1.713 -13.789 -20.719 1 95.81 89 CYS A C 1
ATOM 703 O O . CYS A 1 89 ? -1.477 -14.836 -20.109 1 95.81 89 CYS A O 1
ATOM 705 N N . PHE A 1 90 ? -2.924 -13.422 -20.969 1 97.06 90 PHE A N 1
ATOM 706 C CA . PHE A 1 90 ? -4.059 -14.086 -20.328 1 97.06 90 PHE A CA 1
ATOM 707 C C . PHE A 1 90 ? -5.133 -14.414 -21.359 1 97.06 90 PHE A C 1
ATOM 709 O O . PHE A 1 90 ? -5.285 -13.711 -22.359 1 97.06 90 PHE A O 1
ATOM 716 N N . ASP A 1 91 ? -5.777 -15.523 -21.172 1 96.69 91 ASP A N 1
ATOM 717 C CA . ASP A 1 91 ? -6.926 -15.805 -22.031 1 96.69 91 ASP A CA 1
ATOM 718 C C . ASP A 1 91 ? -8 -14.727 -21.859 1 96.69 91 ASP A C 1
ATOM 720 O O . ASP A 1 91 ? -8.07 -14.062 -20.828 1 96.69 91 ASP A O 1
ATOM 724 N N . PRO A 1 92 ? -8.875 -14.609 -22.812 1 96.69 92 PRO A N 1
ATOM 725 C CA . PRO A 1 92 ? -9.828 -13.5 -22.844 1 96.69 92 PRO A CA 1
ATOM 726 C C . PRO A 1 92 ? -10.773 -13.5 -21.641 1 96.69 92 PRO A C 1
ATOM 728 O O . PRO A 1 92 ? -11.125 -12.43 -21.125 1 96.69 92 PRO A O 1
ATOM 731 N N . SER A 1 93 ? -11.203 -14.625 -21.266 1 96.81 93 SER A N 1
ATOM 732 C CA . SER A 1 93 ? -12.133 -14.695 -20.141 1 96.81 93 SER A CA 1
ATOM 733 C C . SER A 1 93 ? -11.477 -14.211 -18.844 1 96.81 93 SER A C 1
ATOM 735 O O . SER A 1 93 ? -12.078 -13.438 -18.094 1 96.81 93 SER A O 1
ATOM 737 N N . LEU A 1 94 ? -10.258 -14.648 -18.562 1 97.56 94 LEU A N 1
ATOM 738 C CA . LEU A 1 94 ? -9.516 -14.188 -17.391 1 97.56 94 LEU A CA 1
ATOM 739 C C . LEU A 1 94 ? -9.266 -12.688 -17.469 1 97.56 94 LEU A C 1
ATOM 741 O O . LEU A 1 94 ? -9.406 -11.977 -16.469 1 97.56 94 LEU A O 1
ATOM 745 N N . HIS A 1 95 ? -8.93 -12.234 -18.609 1 97.75 95 HIS A N 1
ATOM 746 C CA . HIS A 1 95 ? -8.656 -10.805 -18.766 1 97.75 95 HIS A CA 1
ATOM 747 C C . HIS A 1 95 ? -9.891 -9.969 -18.453 1 97.75 95 HIS A C 1
ATOM 749 O O . HIS A 1 95 ? -9.789 -8.922 -17.828 1 97.75 95 HIS A O 1
ATOM 755 N N . GLN A 1 96 ? -11.023 -10.445 -18.953 1 97.94 96 GLN A N 1
ATOM 756 C CA . GLN A 1 96 ? -12.25 -9.727 -18.625 1 97.94 96 GLN A CA 1
ATOM 757 C C . GLN A 1 96 ? -12.492 -9.695 -17.125 1 97.94 96 GLN A C 1
ATOM 759 O O . GLN A 1 96 ? -12.914 -8.664 -16.578 1 97.94 96 GLN A O 1
ATOM 764 N N . GLY A 1 97 ? -12.281 -10.758 -16.438 1 97.94 97 GLY A N 1
ATOM 765 C CA . GLY A 1 97 ? -12.391 -10.789 -14.992 1 97.94 97 GLY A CA 1
ATOM 766 C C . GLY A 1 97 ? -11.445 -9.812 -14.312 1 97.94 97 GLY A C 1
ATOM 767 O O . GLY A 1 97 ? -11.82 -9.172 -13.328 1 97.94 97 GLY A O 1
ATOM 768 N N . LEU A 1 98 ? -10.258 -9.727 -14.836 1 98.06 98 LEU A N 1
ATOM 769 C CA . LEU A 1 98 ? -9.266 -8.781 -14.32 1 98.06 98 LEU A CA 1
ATOM 770 C C . LEU A 1 98 ? -9.75 -7.348 -14.477 1 98.06 98 LEU A C 1
ATOM 772 O O . LEU A 1 98 ? -9.578 -6.527 -13.57 1 98.06 98 LEU A O 1
ATOM 776 N N . LEU A 1 99 ? -10.336 -7.062 -15.609 1 98.06 99 LEU A N 1
ATOM 777 C CA . LEU A 1 99 ? -10.844 -5.719 -15.852 1 98.06 99 LEU A CA 1
ATOM 778 C C . LEU A 1 99 ? -11.945 -5.363 -14.852 1 98.06 99 LEU A C 1
ATOM 780 O O . LEU A 1 99 ? -11.961 -4.254 -14.312 1 98.06 99 LEU A O 1
ATOM 784 N N . ASP A 1 100 ? -12.789 -6.32 -14.602 1 97.75 100 ASP A N 1
ATOM 785 C CA . ASP A 1 100 ? -13.859 -6.102 -13.633 1 97.75 100 ASP A CA 1
ATOM 786 C C . ASP A 1 100 ? -13.305 -5.867 -12.234 1 97.75 100 ASP A C 1
ATOM 788 O O . ASP A 1 100 ? -13.758 -4.973 -11.523 1 97.75 100 ASP A O 1
ATOM 792 N N . LEU A 1 101 ? -12.391 -6.691 -11.867 1 97.88 101 LEU A N 1
ATOM 793 C CA . LEU A 1 101 ? -11.758 -6.555 -10.555 1 97.88 101 LEU A CA 1
ATOM 794 C C . LEU A 1 101 ? -11.039 -5.215 -10.438 1 97.88 101 LEU A C 1
ATOM 796 O O . LEU A 1 101 ? -11.109 -4.555 -9.398 1 97.88 101 LEU A O 1
ATOM 800 N N . LYS A 1 102 ? -10.344 -4.828 -11.469 1 96.31 102 LYS A N 1
ATOM 801 C CA . LYS A 1 102 ? -9.648 -3.549 -11.484 1 96.31 102 LYS A CA 1
ATOM 802 C C . LYS A 1 102 ? -10.617 -2.389 -11.266 1 96.31 102 LYS A C 1
ATOM 804 O O . LYS A 1 102 ? -10.328 -1.469 -10.5 1 96.31 102 LYS A O 1
ATOM 809 N N . HIS A 1 103 ? -11.734 -2.389 -11.938 1 94.75 103 HIS A N 1
ATOM 810 C CA . HIS A 1 103 ? -12.742 -1.346 -11.789 1 94.75 103 HIS A CA 1
ATOM 811 C C . HIS A 1 103 ? -13.273 -1.288 -10.359 1 94.75 103 HIS A C 1
ATOM 813 O O . HIS A 1 103 ? -13.422 -0.204 -9.797 1 94.75 103 HIS A O 1
ATOM 819 N N . TYR A 1 104 ? -13.531 -2.426 -9.836 1 93.5 104 TYR A N 1
ATOM 820 C CA . TYR A 1 104 ? -14.008 -2.539 -8.461 1 93.5 104 TYR A CA 1
ATOM 821 C C . TYR A 1 104 ? -13 -1.939 -7.488 1 93.5 104 TYR A C 1
ATOM 823 O O . TYR A 1 104 ? -13.367 -1.125 -6.637 1 93.5 104 TYR A O 1
ATOM 831 N N . LEU A 1 105 ? -11.727 -2.266 -7.629 1 94 105 LEU A N 1
ATOM 832 C CA . LEU A 1 105 ? -10.672 -1.795 -6.73 1 94 105 LEU A CA 1
ATOM 833 C C . LEU A 1 105 ? -10.398 -0.311 -6.949 1 94 105 LEU A C 1
ATOM 835 O O . LEU A 1 105 ? -10.047 0.405 -6.012 1 94 105 LEU A O 1
ATOM 839 N N . ALA A 1 106 ? -10.562 0.154 -8.164 1 90.62 106 ALA A N 1
ATOM 840 C CA . ALA A 1 106 ? -10.359 1.564 -8.492 1 90.62 106 ALA A CA 1
ATOM 841 C C . ALA A 1 106 ? -11.352 2.447 -7.738 1 90.62 106 ALA A C 1
ATOM 843 O O . ALA A 1 106 ? -11.008 3.551 -7.305 1 90.62 106 ALA A O 1
ATOM 844 N N . GLU A 1 107 ? -12.492 1.965 -7.609 1 85.81 107 GLU A N 1
ATOM 845 C CA . GLU A 1 107 ? -13.523 2.709 -6.891 1 85.81 107 GLU A CA 1
ATOM 846 C C . GLU A 1 107 ? -13.164 2.861 -5.414 1 85.81 107 GLU A C 1
ATOM 848 O O . GLU A 1 107 ? -13.477 3.879 -4.797 1 85.81 107 GLU A O 1
ATOM 853 N N . LEU A 1 108 ? -12.5 1.908 -4.914 1 84.69 108 LEU A N 1
ATOM 854 C CA . LEU A 1 108 ? -12.117 1.925 -3.508 1 84.69 108 LEU A CA 1
ATOM 855 C C . LEU A 1 108 ? -10.836 2.725 -3.303 1 84.69 108 LEU A C 1
ATOM 857 O O . LEU A 1 108 ? -10.656 3.365 -2.264 1 84.69 108 LEU A O 1
ATOM 861 N N . ARG A 1 109 ? -9.977 2.586 -4.258 1 82.31 109 ARG A N 1
ATOM 862 C CA . ARG A 1 109 ? -8.672 3.242 -4.172 1 82.31 109 ARG A CA 1
ATOM 863 C C . ARG A 1 109 ? -8.82 4.762 -4.191 1 82.31 109 ARG A C 1
ATOM 865 O O . ARG A 1 109 ? -8.102 5.469 -3.486 1 82.31 109 ARG A O 1
ATOM 872 N N . MET A 1 110 ? -9.719 5.301 -4.918 1 65.81 110 MET A N 1
ATOM 873 C CA . MET A 1 110 ? -9.859 6.727 -5.207 1 65.81 110 MET A CA 1
ATOM 874 C C . MET A 1 110 ? -10.219 7.504 -3.943 1 65.81 110 MET A C 1
ATOM 876 O O . MET A 1 110 ? -9.617 8.539 -3.656 1 65.81 110 MET A O 1
ATOM 880 N N . PRO A 1 111 ? -11.227 7.047 -3.322 1 58.16 111 PRO A N 1
ATOM 881 C CA . PRO A 1 111 ? -11.555 7.816 -2.117 1 58.16 111 PRO A CA 1
ATOM 882 C C . PRO A 1 111 ? -10.43 7.781 -1.078 1 58.16 111 PRO A C 1
ATOM 884 O O . PRO A 1 111 ? -10.25 8.742 -0.329 1 58.16 111 PRO A O 1
ATOM 887 N N . PHE A 1 112 ? -9.797 6.633 -0.995 1 56.47 112 PHE A N 1
ATOM 888 C CA . PHE A 1 112 ? -8.664 6.648 -0.082 1 56.47 112 PHE A CA 1
ATOM 889 C C . PHE A 1 112 ? -7.594 7.625 -0.561 1 56.47 112 PHE A C 1
ATOM 891 O O . PHE A 1 112 ? -6.848 8.18 0.247 1 56.47 112 PHE A O 1
ATOM 898 N N . ALA A 1 113 ? -7.504 7.629 -1.985 1 48.25 113 ALA A N 1
ATOM 899 C CA . ALA A 1 113 ? -6.555 8.578 -2.561 1 48.25 113 ALA A CA 1
ATOM 900 C C . ALA A 1 113 ? -7.133 9.992 -2.572 1 48.25 113 ALA A C 1
ATOM 902 O O . ALA A 1 113 ? -6.398 10.969 -2.406 1 48.25 113 ALA A O 1
ATOM 903 N N . LYS A 1 114 ? -8.242 10.18 -3.439 1 43.81 114 LYS A N 1
ATOM 904 C CA . LYS A 1 114 ? -8.844 11.484 -3.701 1 43.81 114 LYS A CA 1
ATOM 905 C C . LYS A 1 114 ? -9.648 11.969 -2.5 1 43.81 114 LYS A C 1
ATOM 907 O O . LYS A 1 114 ? -10.797 11.555 -2.312 1 43.81 114 LYS A O 1
ATOM 912 N N . GLN A 1 115 ? -9.125 11.945 -1.344 1 40.09 115 GLN A N 1
ATOM 913 C CA . GLN A 1 115 ? -9.977 12.844 -0.571 1 40.09 115 GLN A CA 1
ATOM 914 C C . GLN A 1 115 ? -10.469 14.008 -1.429 1 40.09 115 GLN A C 1
ATOM 916 O O . GLN A 1 115 ? -10.891 15.039 -0.902 1 40.09 115 GLN A O 1
ATOM 921 N N . GLU A 1 116 ? -10.078 14.008 -2.668 1 36.47 116 GLU A N 1
ATOM 922 C CA . GLU A 1 116 ? -10.57 15.141 -3.445 1 36.47 116 GLU A CA 1
ATOM 923 C C . GLU A 1 116 ? -12.094 15.219 -3.408 1 36.47 116 GLU A C 1
ATOM 925 O O . GLU A 1 116 ? -12.773 14.195 -3.273 1 36.47 116 GLU A O 1
ATOM 930 N N . LEU A 1 117 ? -12.594 16.469 -3.291 1 34.12 117 LEU A N 1
ATOM 931 C CA . LEU A 1 117 ? -13.945 17.016 -3.344 1 34.12 117 LEU A CA 1
ATOM 932 C C . LEU A 1 117 ? -14.734 16.406 -4.5 1 34.12 117 LEU A C 1
ATOM 934 O O . LEU A 1 117 ? -14.219 16.297 -5.613 1 34.12 117 LEU A O 1
ATOM 938 N N . ALA A 1 118 ? -15.586 15.391 -4.305 1 34.75 118 ALA A N 1
ATOM 939 C CA . ALA A 1 118 ? -16.531 15.391 -5.414 1 34.75 118 ALA A CA 1
ATOM 940 C C . ALA A 1 118 ? -16.625 16.766 -6.066 1 34.75 118 ALA A C 1
ATOM 942 O O . ALA A 1 118 ? -16.312 17.781 -5.43 1 34.75 118 ALA A O 1
ATOM 943 N N . ARG A 1 119 ? -16.969 16.859 -7.367 1 32.72 119 ARG A N 1
ATOM 944 C CA . ARG A 1 119 ? -17.312 18.078 -8.102 1 32.72 119 ARG A CA 1
ATOM 945 C C . ARG A 1 119 ? -17.828 19.156 -7.168 1 32.72 119 ARG A C 1
ATOM 947 O O . ARG A 1 119 ? -17.734 20.344 -7.465 1 32.72 119 ARG A O 1
ATOM 954 N N . SER A 1 120 ? -19.031 18.891 -6.461 1 35.44 120 SER A N 1
ATOM 955 C CA . SER A 1 120 ? -19.859 20.031 -6.066 1 35.44 120 SER A CA 1
ATOM 956 C C . SER A 1 120 ? -19.203 20.844 -4.957 1 35.44 120 SER A C 1
ATOM 958 O O . SER A 1 120 ? -19.781 21.812 -4.465 1 35.44 120 SER A O 1
ATOM 960 N N . GLY A 1 121 ? -17.875 21.062 -4.793 1 33.16 121 GLY A N 1
ATOM 961 C CA . GLY A 1 121 ? -17.281 22 -3.857 1 33.16 121 GLY A CA 1
ATOM 962 C C . GLY A 1 121 ? -17.297 21.516 -2.424 1 33.16 121 GLY A C 1
ATOM 963 O O . GLY A 1 121 ? -16.922 22.234 -1.505 1 33.16 121 GLY A O 1
ATOM 964 N N . GLN A 1 122 ? -18.344 20.797 -1.905 1 33.97 122 GLN A N 1
ATOM 965 C CA . GLN A 1 122 ? -18.484 20.594 -0.47 1 33.97 122 GLN A CA 1
ATOM 966 C C . GLN A 1 122 ? -17.469 19.578 0.044 1 33.97 122 GLN A C 1
ATOM 968 O O . GLN A 1 122 ? -17.156 18.594 -0.645 1 33.97 122 GLN A O 1
ATOM 973 N N . PRO A 1 123 ? -16.578 20.016 0.937 1 34.88 123 PRO A N 1
ATOM 974 C CA . PRO A 1 123 ? -15.734 19.078 1.674 1 34.88 123 PRO A CA 1
ATOM 975 C C . PRO A 1 123 ? -16.406 17.734 1.896 1 34.88 123 PRO A C 1
ATOM 977 O O . PRO A 1 123 ? -17.578 17.672 2.285 1 34.88 123 PRO A O 1
ATOM 980 N N . VAL A 1 124 ? -16.297 16.781 1.229 1 39.62 124 VAL A N 1
ATOM 981 C CA . VAL A 1 124 ? -16.828 15.469 1.542 1 39.62 124 VAL A CA 1
ATOM 982 C C . VAL A 1 124 ? -16.438 15.078 2.965 1 39.62 124 VAL A C 1
ATOM 984 O O . VAL A 1 124 ? -15.305 14.641 3.205 1 39.62 124 VAL A O 1
ATOM 987 N N . SER A 1 125 ? -16.562 15.891 4.047 1 39 125 SER A N 1
ATOM 988 C CA . SER A 1 125 ? -16.344 15.672 5.473 1 39 125 SER A CA 1
ATOM 989 C C . SER A 1 125 ? -16.5 14.195 5.836 1 39 125 SER A C 1
ATOM 991 O O . SER A 1 125 ? -16 13.75 6.871 1 39 125 SER A O 1
ATOM 993 N N . ARG A 1 126 ? -17.375 13.32 5.047 1 42.62 126 ARG A N 1
ATOM 994 C CA . ARG A 1 126 ? -17.891 12.031 5.504 1 42.62 126 ARG A CA 1
ATOM 995 C C . ARG A 1 126 ? -17.344 10.891 4.652 1 42.62 126 ARG A C 1
ATOM 997 O O . ARG A 1 126 ? -17.688 9.727 4.859 1 42.62 126 ARG A O 1
ATOM 1004 N N . GLU A 1 127 ? -16.562 11.117 3.58 1 42.75 127 GLU A N 1
ATOM 1005 C CA . GLU A 1 127 ? -16.141 10.086 2.639 1 42.75 127 GLU A CA 1
ATOM 1006 C C . GLU A 1 127 ? -14.844 9.422 3.107 1 42.75 127 GLU A C 1
ATOM 1008 O O . GLU A 1 127 ? -13.938 10.094 3.598 1 42.75 127 GLU A O 1
ATOM 1013 N N . ASN A 1 128 ? -14.891 8.273 3.707 1 52 128 ASN A N 1
ATOM 1014 C CA . ASN A 1 128 ? -13.906 7.289 4.145 1 52 128 ASN A CA 1
ATOM 1015 C C . ASN A 1 128 ? -13.906 7.133 5.66 1 52 128 ASN A C 1
ATOM 1017 O O . ASN A 1 128 ? -12.883 6.797 6.254 1 52 128 ASN A O 1
ATOM 1021 N N . SER A 1 129 ? -14.984 7.668 6.129 1 55.56 129 SER A N 1
ATOM 1022 C CA . SER A 1 129 ? -15.148 7.477 7.562 1 55.56 129 SER A CA 1
ATOM 1023 C C . SER A 1 129 ? -15.555 6.043 7.887 1 55.56 129 SER A C 1
ATOM 1025 O O . SER A 1 129 ? -16.312 5.422 7.133 1 55.56 129 SER A O 1
ATOM 1027 N N . ILE A 1 130 ? -14.641 5.449 8.695 1 53.62 130 ILE A N 1
ATOM 1028 C CA . ILE A 1 130 ? -15.094 4.184 9.266 1 53.62 130 ILE A CA 1
ATOM 1029 C C . ILE A 1 130 ? -16.5 4.348 9.82 1 53.62 130 ILE A C 1
ATOM 1031 O O . ILE A 1 130 ? -16.75 5.195 10.68 1 53.62 130 ILE A O 1
ATOM 1035 N N . THR A 1 131 ? -17.344 3.684 9.188 1 58.94 131 THR A N 1
ATOM 1036 C CA . THR A 1 131 ? -18.734 3.795 9.602 1 58.94 131 THR A CA 1
ATOM 1037 C C . THR A 1 131 ? -19.062 2.734 10.648 1 58.94 131 THR A C 1
ATOM 1039 O O . THR A 1 131 ? -20.109 2.811 11.305 1 58.94 131 THR A O 1
ATOM 1042 N N . GLY A 1 132 ? -18.266 1.796 10.75 1 65.69 132 GLY A N 1
ATOM 1043 C CA . GLY A 1 132 ? -18.516 0.766 11.75 1 65.69 132 GLY A CA 1
ATOM 1044 C C . GLY A 1 132 ? -17.594 -0.436 11.609 1 65.69 132 GLY A C 1
ATOM 1045 O O . GLY A 1 132 ? -16.797 -0.503 10.68 1 65.69 132 GLY A O 1
ATOM 1046 N N . ILE A 1 133 ? -17.562 -1.177 12.727 1 71.5 133 ILE A N 1
ATOM 1047 C CA . ILE A 1 133 ? -16.859 -2.457 12.734 1 71.5 133 ILE A CA 1
ATOM 1048 C C . ILE A 1 133 ? -17.859 -3.596 12.867 1 71.5 133 ILE A C 1
ATOM 1050 O O . ILE A 1 133 ? -18.656 -3.619 13.812 1 71.5 133 ILE A O 1
ATOM 1054 N N . HIS A 1 134 ? -17.969 -4.395 11.812 1 73.25 134 HIS A N 1
ATOM 1055 C CA . HIS A 1 134 ? -18.844 -5.559 11.789 1 73.25 134 HIS A CA 1
ATOM 1056 C C . HIS A 1 134 ? -18.094 -6.82 12.203 1 73.25 134 HIS A C 1
ATOM 1058 O O . HIS A 1 134 ? -16.922 -7 11.852 1 73.25 134 HIS A O 1
ATOM 1064 N N . GLU A 1 135 ? -18.797 -7.621 12.922 1 72.56 135 GLU A N 1
ATOM 1065 C CA . GLU A 1 135 ? -18.203 -8.836 13.469 1 72.56 135 GLU A CA 1
ATOM 1066 C C . GLU A 1 135 ? -17.641 -9.727 12.367 1 72.56 135 GLU A C 1
ATOM 1068 O O . GLU A 1 135 ? -16.516 -10.234 12.477 1 72.56 135 GLU A O 1
ATOM 1073 N N . GLN A 1 136 ? -18.406 -9.859 11.344 1 77.94 136 GLN A N 1
ATOM 1074 C CA . GLN A 1 136 ? -18.031 -10.828 10.32 1 77.94 136 GLN A CA 1
ATOM 1075 C C . GLN A 1 136 ? -17.406 -10.133 9.109 1 77.94 136 GLN A C 1
ATOM 1077 O O . GLN A 1 136 ? -16.609 -10.727 8.383 1 77.94 136 GLN A O 1
ATOM 1082 N N . LEU A 1 137 ? -17.734 -8.859 9.008 1 82.12 137 LEU A N 1
ATOM 1083 C CA . LEU A 1 137 ? -17.375 -8.219 7.75 1 82.12 137 LEU A CA 1
ATOM 1084 C C . LEU A 1 137 ? -16.234 -7.223 7.949 1 82.12 137 LEU A C 1
ATOM 1086 O O . LEU A 1 137 ? -15.734 -6.645 6.98 1 82.12 137 LEU A O 1
ATOM 1090 N N . GLY A 1 138 ? -15.82 -7.082 9.227 1 86.88 138 GLY A N 1
ATOM 1091 C CA . GLY A 1 138 ? -14.711 -6.184 9.523 1 86.88 138 GLY A CA 1
ATOM 1092 C C . GLY A 1 138 ? -15.117 -4.723 9.531 1 86.88 138 GLY A C 1
ATOM 1093 O O . GLY A 1 138 ? -16.203 -4.379 9.992 1 86.88 138 GLY A O 1
ATOM 1094 N N . MET A 1 139 ? -14.227 -3.875 9.086 1 85.12 139 MET A N 1
ATOM 1095 C CA . MET A 1 139 ? -14.492 -2.439 9.055 1 85.12 139 MET A CA 1
ATOM 1096 C C . MET A 1 139 ? -15.328 -2.064 7.84 1 85.12 139 MET A C 1
ATOM 1098 O O . MET A 1 139 ? -15.156 -2.637 6.762 1 85.12 139 MET A O 1
ATOM 1102 N N . ALA A 1 140 ? -16.219 -1.109 8.055 1 84.31 140 ALA A N 1
ATOM 1103 C CA . ALA A 1 140 ? -17.094 -0.629 6.98 1 84.31 140 ALA A CA 1
ATOM 1104 C C . ALA A 1 140 ? -16.688 0.778 6.543 1 84.31 140 ALA A C 1
ATOM 1106 O O . ALA A 1 140 ? -16.375 1.626 7.379 1 84.31 140 ALA A O 1
ATOM 1107 N N . PHE A 1 141 ? -16.672 0.957 5.219 1 77.81 141 PHE A N 1
ATOM 1108 C CA . PHE A 1 141 ? -16.375 2.254 4.621 1 77.81 141 PHE A CA 1
ATOM 1109 C C . PHE A 1 141 ? -17.422 2.625 3.582 1 77.81 141 PHE A C 1
ATOM 1111 O O . PHE A 1 141 ? -17.906 1.764 2.844 1 77.81 141 PHE A O 1
ATOM 1118 N N . GLU A 1 142 ? -17.719 3.852 3.625 1 76.81 142 GLU A N 1
ATOM 1119 C CA . GLU A 1 142 ? -18.656 4.312 2.615 1 76.81 142 GLU A CA 1
ATOM 1120 C C . GLU A 1 142 ? -17.969 5.129 1.532 1 76.81 142 GLU A C 1
ATOM 1122 O O . GLU A 1 142 ? -17.203 6.047 1.835 1 76.81 142 GLU A O 1
ATOM 1127 N N . VAL A 1 143 ? -18.109 4.758 0.341 1 74.56 143 VAL A N 1
ATOM 1128 C CA . VAL A 1 143 ? -17.594 5.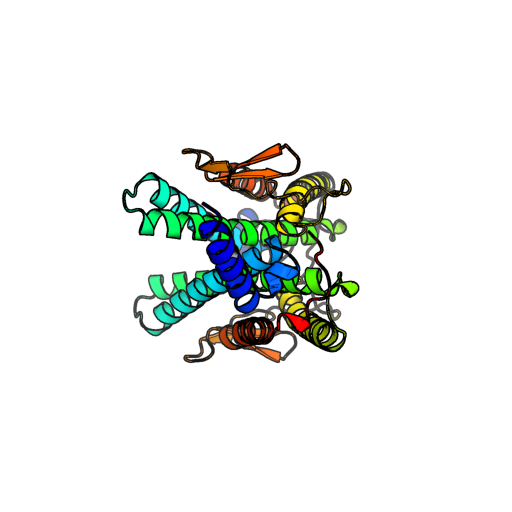461 -0.827 1 74.56 143 VAL A CA 1
ATOM 1129 C C . VAL A 1 143 ? -18.734 5.781 -1.788 1 74.56 143 VAL A C 1
ATOM 1131 O O . VAL A 1 143 ? -19.297 4.883 -2.412 1 74.56 143 VAL A O 1
ATOM 1134 N N . ARG A 1 144 ? -18.984 7.031 -1.917 1 74.75 144 ARG A N 1
ATOM 1135 C CA . ARG A 1 144 ? -20.016 7.484 -2.838 1 74.75 144 ARG A CA 1
ATOM 1136 C C . ARG A 1 144 ? -21.328 6.754 -2.584 1 74.75 144 ARG A C 1
ATOM 1138 O O . ARG A 1 144 ? -21.953 6.227 -3.516 1 74.75 144 ARG A O 1
ATOM 1145 N N . GLY A 1 145 ? -21.656 6.566 -1.426 1 73.94 145 GLY A N 1
ATOM 1146 C CA . GLY A 1 145 ? -22.938 6.008 -1.047 1 73.94 145 GLY A CA 1
ATOM 1147 C C . GLY A 1 145 ? -22.938 4.492 -0.967 1 73.94 145 GLY A C 1
ATOM 1148 O O . GLY A 1 145 ? -23.938 3.883 -0.587 1 73.94 145 GLY A O 1
ATOM 1149 N N . VAL A 1 146 ? -21.891 3.873 -1.344 1 81.25 146 VAL A N 1
ATOM 1150 C CA . VAL A 1 146 ? -21.797 2.418 -1.287 1 81.25 146 VAL A CA 1
ATOM 1151 C C . VAL A 1 146 ? -20.938 2.004 -0.091 1 81.25 146 VAL A C 1
ATOM 1153 O O . VAL A 1 146 ? -19.875 2.576 0.146 1 81.25 146 VAL A O 1
ATOM 1156 N N . VAL A 1 147 ? -21.469 1.031 0.646 1 83.88 147 VAL A N 1
ATOM 1157 C CA . VAL A 1 147 ? -20.734 0.558 1.815 1 83.88 147 VAL A CA 1
ATOM 1158 C C . VAL A 1 147 ? -19.859 -0.624 1.427 1 83.88 147 VAL A C 1
ATOM 1160 O O . VAL A 1 147 ? -20.328 -1.592 0.826 1 83.88 147 VAL A O 1
ATOM 1163 N N . TYR A 1 148 ? -18.578 -0.496 1.753 1 87.75 148 TYR A N 1
ATOM 1164 C CA . TYR A 1 148 ? -17.609 -1.562 1.56 1 87.75 148 TYR A CA 1
ATOM 1165 C C . TYR A 1 148 ? -17.141 -2.123 2.896 1 87.75 148 TYR A C 1
ATOM 1167 O O . TYR A 1 148 ? -16.906 -1.369 3.846 1 87.75 148 TYR A O 1
ATOM 1175 N N . HIS A 1 149 ? -17.078 -3.438 2.941 1 90.75 149 HIS A N 1
ATOM 1176 C CA . HIS A 1 149 ? -16.5 -4.098 4.109 1 90.75 149 HIS A CA 1
ATOM 1177 C C . HIS A 1 149 ? -15.125 -4.672 3.801 1 90.75 149 HIS A C 1
ATOM 1179 O O . HIS A 1 149 ? -14.93 -5.281 2.748 1 90.75 149 HIS A O 1
ATOM 1185 N N . THR A 1 150 ? -14.219 -4.473 4.703 1 92.06 150 THR A N 1
ATOM 1186 C CA . THR A 1 150 ? -12.82 -4.828 4.484 1 92.06 150 THR A CA 1
ATOM 1187 C C . THR A 1 150 ? -12.688 -6.301 4.113 1 92.06 150 THR A C 1
ATOM 1189 O O . THR A 1 150 ? -12.031 -6.641 3.127 1 92.06 150 THR A O 1
ATOM 1192 N N . ILE A 1 151 ? -13.344 -7.188 4.844 1 94.25 151 ILE A N 1
ATOM 1193 C CA . ILE A 1 151 ? -13.195 -8.625 4.641 1 94.25 151 ILE A CA 1
ATOM 1194 C C . ILE A 1 151 ? -13.781 -9.023 3.287 1 94.25 151 ILE A C 1
ATOM 1196 O O . ILE A 1 151 ? -13.203 -9.828 2.562 1 94.25 151 ILE A O 1
ATOM 1200 N N . GLU A 1 152 ? -14.867 -8.406 2.902 1 94.5 152 GLU A N 1
ATOM 1201 C CA . GLU A 1 152 ? -15.492 -8.695 1.617 1 94.5 152 GLU A CA 1
ATOM 1202 C C . GLU A 1 152 ? -14.594 -8.273 0.458 1 94.5 152 GLU A C 1
ATOM 1204 O O . GLU A 1 152 ? -14.484 -8.984 -0.543 1 94.5 152 GLU A O 1
ATOM 1209 N N . VAL A 1 153 ? -14.055 -7.125 0.604 1 95 153 VAL A N 1
ATOM 1210 C CA . VAL A 1 153 ? -13.172 -6.617 -0.441 1 95 153 VAL A CA 1
ATOM 1211 C C . VAL A 1 153 ? -11.977 -7.551 -0.608 1 95 153 VAL A C 1
ATOM 1213 O O . VAL A 1 153 ? -11.656 -7.961 -1.726 1 95 153 VAL A O 1
ATOM 1216 N N . MET A 1 154 ? -11.359 -7.902 0.49 1 97.25 154 MET A N 1
ATOM 1217 C CA . MET A 1 154 ? -10.195 -8.781 0.435 1 97.25 154 MET A CA 1
ATOM 1218 C C . MET A 1 154 ? -10.578 -10.164 -0.074 1 97.25 154 MET A C 1
ATOM 1220 O O . MET A 1 154 ? -9.828 -10.789 -0.823 1 97.25 154 MET A O 1
ATOM 1224 N N . ASP A 1 155 ? -11.797 -10.641 0.246 1 97.12 155 ASP A N 1
ATOM 1225 C CA . ASP A 1 155 ? -12.297 -11.922 -0.244 1 97.12 155 ASP A CA 1
ATOM 1226 C C . ASP A 1 155 ? -12.461 -11.906 -1.763 1 97.12 155 ASP A C 1
ATOM 1228 O O . ASP A 1 155 ? -12.148 -12.891 -2.438 1 97.12 155 ASP A O 1
ATOM 1232 N N . ARG A 1 156 ? -12.977 -10.844 -2.207 1 97.06 156 ARG A N 1
ATOM 1233 C CA . ARG A 1 156 ? -13.188 -10.742 -3.646 1 97.06 156 ARG A CA 1
ATOM 1234 C C . ARG A 1 156 ? -11.883 -10.891 -4.41 1 97.06 156 ARG A C 1
ATOM 1236 O O . ARG A 1 156 ? -11.82 -11.609 -5.41 1 97.06 156 ARG A O 1
ATOM 1243 N N . PHE A 1 157 ? -10.875 -10.266 -3.947 1 98.25 157 PHE A N 1
ATOM 1244 C CA . PHE A 1 157 ? -9.562 -10.359 -4.578 1 98.25 157 PHE A CA 1
ATOM 1245 C C . PHE A 1 157 ? -9 -11.766 -4.449 1 98.25 157 PHE A C 1
ATOM 1247 O O . PHE A 1 157 ? -8.57 -12.359 -5.441 1 98.25 157 PHE A O 1
ATOM 1254 N N . THR A 1 158 ? -8.992 -12.32 -3.238 1 96.81 158 THR A N 1
ATOM 1255 C CA . THR A 1 158 ? -8.383 -13.617 -2.969 1 96.81 158 THR A CA 1
ATOM 1256 C C . THR A 1 158 ? -9.117 -14.727 -3.725 1 96.81 158 THR A C 1
ATOM 1258 O O . THR A 1 158 ? -8.484 -15.641 -4.262 1 96.81 158 THR A O 1
ATOM 1261 N N . ARG A 1 159 ? -10.414 -14.625 -3.777 1 96.38 159 ARG A N 1
ATOM 1262 C CA . ARG A 1 159 ? -11.195 -15.617 -4.504 1 96.38 159 ARG A CA 1
ATOM 1263 C C . ARG A 1 159 ? -10.914 -15.547 -6 1 96.38 159 ARG A C 1
ATOM 1265 O O . ARG A 1 159 ? -10.836 -16.578 -6.668 1 96.38 159 ARG A O 1
ATOM 1272 N N . PHE A 1 160 ? -10.805 -14.375 -6.504 1 97.88 160 PHE A N 1
ATOM 1273 C CA . PHE A 1 160 ? -10.492 -14.203 -7.922 1 97.88 160 PHE A CA 1
ATOM 1274 C C . PHE A 1 160 ? -9.164 -14.867 -8.266 1 97.88 160 PHE A C 1
ATOM 1276 O O . PHE A 1 160 ? -9.086 -15.641 -9.219 1 97.88 160 PHE A O 1
ATOM 1283 N N . VAL A 1 161 ? -8.148 -14.602 -7.484 1 96.56 161 VAL A N 1
ATOM 1284 C CA . VAL A 1 161 ? -6.809 -15.125 -7.73 1 96.56 161 VAL A CA 1
ATOM 1285 C C . VAL A 1 161 ? -6.82 -16.641 -7.617 1 96.56 161 VAL A C 1
ATOM 1287 O O . VAL A 1 161 ? -6.184 -17.344 -8.414 1 96.56 161 VAL A O 1
ATOM 1290 N N . ALA A 1 162 ? -7.559 -17.125 -6.66 1 94.88 162 ALA A N 1
ATOM 1291 C CA . ALA A 1 162 ? -7.609 -18.562 -6.395 1 94.88 162 ALA A CA 1
ATOM 1292 C C . ALA A 1 162 ? -8.266 -19.312 -7.551 1 94.88 162 ALA A C 1
ATOM 1294 O O . ALA A 1 162 ? -8.047 -20.516 -7.719 1 94.88 162 ALA A O 1
ATOM 1295 N N . LYS A 1 163 ? -9.047 -18.656 -8.359 1 95.5 163 LYS A N 1
ATOM 1296 C CA . LYS A 1 163 ? -9.789 -19.297 -9.445 1 95.5 163 LYS A CA 1
ATOM 1297 C C . LYS A 1 163 ? -8.953 -19.344 -10.727 1 95.5 163 LYS A C 1
ATOM 1299 O O . LYS A 1 163 ? -9.312 -20.016 -11.68 1 95.5 163 LYS A O 1
ATOM 1304 N N . ILE A 1 164 ? -7.902 -18.625 -10.711 1 96.38 164 ILE A N 1
ATOM 1305 C CA . ILE A 1 164 ? -7.074 -18.578 -11.906 1 96.38 164 ILE A CA 1
ATOM 1306 C C . ILE A 1 164 ? -6.441 -19.953 -12.148 1 96.38 164 ILE A C 1
ATOM 1308 O O . ILE A 1 164 ? -5.895 -20.562 -11.227 1 96.38 164 ILE A O 1
ATOM 1312 N N . LYS A 1 165 ? -6.551 -20.406 -13.336 1 94.31 165 LYS A N 1
ATOM 1313 C CA . LYS A 1 165 ? -5.992 -21.688 -13.711 1 94.31 165 LYS A CA 1
ATOM 1314 C C . LYS A 1 165 ? -4.77 -21.516 -14.609 1 94.31 165 LYS A C 1
ATOM 1316 O O . LYS A 1 165 ? -4.652 -20.531 -15.328 1 94.31 165 LYS A O 1
ATOM 1321 N N . ARG A 1 166 ? -3.918 -22.547 -14.57 1 93.38 166 ARG A N 1
ATOM 1322 C CA . ARG A 1 166 ? -2.67 -22.531 -15.328 1 93.38 166 ARG A CA 1
ATOM 1323 C C . ARG A 1 166 ? -2.932 -22.328 -16.812 1 93.38 166 ARG A C 1
ATOM 1325 O O . ARG A 1 166 ? -2.188 -21.609 -17.484 1 93.38 166 ARG A O 1
ATOM 1332 N N . GLU A 1 167 ? -4.004 -22.938 -17.359 1 93.75 167 GLU A N 1
ATOM 1333 C CA . GLU A 1 167 ? -4.297 -22.906 -18.797 1 93.75 167 GLU A CA 1
ATOM 1334 C C . GLU A 1 167 ? -4.688 -21.5 -19.25 1 93.75 167 GLU A C 1
ATOM 1336 O O . GLU A 1 167 ? -4.676 -21.203 -20.438 1 93.75 167 GLU A O 1
ATOM 1341 N N . GLN A 1 168 ? -4.992 -20.641 -18.266 1 96.38 168 GLN A N 1
ATOM 1342 C CA . GLN A 1 168 ? -5.441 -19.281 -18.594 1 96.38 168 GLN A CA 1
ATOM 1343 C C . GLN A 1 168 ? -4.258 -18.328 -18.734 1 96.38 168 GLN A C 1
ATOM 1345 O O . GLN A 1 168 ? -4.426 -17.188 -19.141 1 96.38 168 GLN A O 1
ATOM 1350 N N . ILE A 1 169 ? -3.133 -18.734 -18.297 1 95.69 169 ILE A N 1
ATOM 1351 C CA . ILE A 1 169 ? -1.909 -17.953 -18.438 1 95.69 169 ILE A CA 1
ATOM 1352 C C . ILE A 1 169 ? -1.198 -18.344 -19.734 1 95.69 169 ILE A C 1
ATOM 1354 O O . ILE A 1 169 ? -0.712 -19.469 -19.859 1 95.69 169 ILE A O 1
ATOM 1358 N N . LEU A 1 170 ? -1.046 -17.484 -20.656 1 93.38 170 LEU A N 1
ATOM 1359 C CA . LEU A 1 170 ? -0.606 -17.797 -22.016 1 93.38 170 LEU A CA 1
ATOM 1360 C C . LEU A 1 170 ? 0.872 -17.469 -22.203 1 93.38 170 LEU A C 1
ATOM 1362 O O . LEU A 1 170 ? 1.55 -18.078 -23.031 1 93.38 170 LEU A O 1
ATOM 1366 N N . ARG A 1 171 ? 1.307 -16.453 -21.5 1 89.75 171 ARG A N 1
ATOM 1367 C CA . ARG A 1 171 ? 2.684 -16 -21.688 1 89.75 171 ARG A CA 1
ATOM 1368 C C . ARG A 1 171 ? 3.252 -15.414 -20.406 1 89.75 171 ARG A C 1
ATOM 1370 O O . ARG A 1 171 ? 2.5 -14.984 -19.531 1 89.75 171 ARG A O 1
ATOM 1377 N N . ARG A 1 172 ? 4.539 -15.523 -20.406 1 85.5 172 ARG A N 1
ATOM 1378 C CA . ARG A 1 172 ? 5.289 -14.922 -19.297 1 85.5 172 ARG A CA 1
ATOM 1379 C C . ARG A 1 172 ? 5.738 -13.508 -19.656 1 85.5 172 ARG A C 1
ATOM 1381 O O . ARG A 1 172 ? 6.047 -13.219 -20.812 1 85.5 172 ARG A O 1
ATOM 1388 N N . ILE A 1 173 ? 5.699 -12.695 -18.656 1 77.88 173 ILE A N 1
ATOM 1389 C CA . ILE A 1 173 ? 6.152 -11.336 -18.953 1 77.88 173 ILE A CA 1
ATOM 1390 C C . ILE A 1 173 ? 7.594 -11.164 -18.469 1 77.88 173 ILE A C 1
ATOM 1392 O O . ILE A 1 173 ? 8.289 -10.242 -18.906 1 77.88 173 ILE A O 1
ATOM 1396 N N . ASP A 1 174 ? 7.949 -11.914 -17.375 1 65.81 174 ASP A N 1
ATOM 1397 C CA . ASP A 1 174 ? 9.32 -11.789 -16.891 1 65.81 174 ASP A CA 1
ATOM 1398 C C . ASP A 1 174 ? 10.141 -13.031 -17.219 1 65.81 174 ASP A C 1
ATOM 1400 O O . ASP A 1 174 ? 9.578 -14.094 -17.5 1 65.81 174 ASP A O 1
ATOM 1404 N N . MET B 1 1 ? -20.578 32.781 27.031 1 29.33 1 MET B N 1
ATOM 1405 C CA . MET B 1 1 ? -19.984 31.438 26.969 1 29.33 1 MET B CA 1
ATOM 1406 C C . MET B 1 1 ? -19.062 31.312 25.75 1 29.33 1 MET B C 1
ATOM 1408 O O . MET B 1 1 ? -19.297 30.469 24.875 1 29.33 1 MET B O 1
ATOM 1412 N N . GLN B 1 2 ? -18.516 32.281 25.094 1 41.59 2 GLN B N 1
ATOM 1413 C CA . GLN B 1 2 ? -17.703 32.781 23.984 1 41.59 2 GLN B CA 1
ATOM 1414 C C . GLN B 1 2 ? -16.281 32.219 24.062 1 41.59 2 GLN B C 1
ATOM 1416 O O . GLN B 1 2 ? -15.43 32.562 23.25 1 41.59 2 GLN B O 1
ATOM 1421 N N . MET B 1 3 ? -15.719 31.781 25.188 1 47.38 3 MET B N 1
ATOM 1422 C CA . MET B 1 3 ? -14.367 31.375 25.578 1 47.38 3 MET B CA 1
ATOM 1423 C C . MET B 1 3 ? -13.961 30.094 24.859 1 47.38 3 MET B C 1
ATOM 1425 O O . MET B 1 3 ? -12.773 29.797 24.75 1 47.38 3 MET B O 1
ATOM 1429 N N . SER B 1 4 ? -14.727 29.016 24.734 1 50.34 4 SER B N 1
ATOM 1430 C CA . SER B 1 4 ? -14.539 27.641 24.25 1 50.34 4 SER B CA 1
ATOM 1431 C C . SER B 1 4 ? -14.172 27.625 22.781 1 50.34 4 SER B C 1
ATOM 1433 O O . SER B 1 4 ? -13.367 26.812 22.344 1 50.34 4 SER B O 1
ATOM 1435 N N . THR B 1 5 ? -14.594 28.547 22.031 1 57.5 5 THR B N 1
ATOM 1436 C CA . THR B 1 5 ? -14.367 28.703 20.594 1 57.5 5 THR B CA 1
ATOM 1437 C C . THR B 1 5 ? -12.93 29.141 20.312 1 57.5 5 THR B C 1
ATOM 1439 O O . THR B 1 5 ? -12.328 28.703 19.328 1 57.5 5 THR B O 1
ATOM 1442 N N . THR B 1 6 ? -12.43 30.031 21.172 1 59.28 6 THR B N 1
ATOM 1443 C CA . THR B 1 6 ? -11.062 30.516 21.016 1 59.28 6 THR B CA 1
ATOM 1444 C C . THR B 1 6 ? -10.055 29.375 21.25 1 59.28 6 THR B C 1
ATOM 1446 O O . THR B 1 6 ? -9.07 29.266 20.516 1 59.28 6 THR B O 1
ATOM 1449 N N . SER B 1 7 ? -10.398 28.672 22.312 1 63.44 7 SER B N 1
ATOM 1450 C CA . SER B 1 7 ? -9.516 27.562 22.641 1 63.44 7 SER B CA 1
ATOM 1451 C C . SER B 1 7 ? -9.508 26.5 21.531 1 63.44 7 SER B C 1
ATOM 1453 O O . SER B 1 7 ? -8.453 25.984 21.172 1 63.44 7 SER B O 1
ATOM 1455 N N . ASP B 1 8 ? -10.695 26.359 21.031 1 63.88 8 ASP B N 1
ATOM 1456 C CA . ASP B 1 8 ? -10.805 25.391 19.938 1 63.88 8 ASP B CA 1
ATOM 1457 C C . ASP B 1 8 ? -10.102 25.891 18.688 1 63.88 8 ASP B C 1
ATOM 1459 O O . ASP B 1 8 ? -9.438 25.125 17.984 1 63.88 8 ASP B O 1
ATOM 1463 N N . LYS B 1 9 ? -10.312 27.219 18.453 1 66.56 9 LYS B N 1
ATOM 1464 C CA . LYS B 1 9 ? -9.625 27.812 17.312 1 66.56 9 LYS B CA 1
ATOM 1465 C C . LYS B 1 9 ? -8.109 27.766 17.484 1 66.56 9 LYS B C 1
ATOM 1467 O O . LYS B 1 9 ? -7.375 27.469 16.531 1 66.56 9 LYS B O 1
ATOM 1472 N N . ASP B 1 10 ? -7.695 28.141 18.656 1 72.69 10 ASP B N 1
ATOM 1473 C CA . ASP B 1 10 ? -6.262 28.094 18.938 1 72.69 10 ASP B CA 1
ATOM 1474 C C . ASP B 1 10 ? -5.719 26.672 18.797 1 72.69 10 ASP B C 1
ATOM 1476 O O . ASP B 1 10 ? -4.605 26.469 18.297 1 72.69 10 ASP B O 1
ATOM 1480 N N . ALA B 1 11 ? -6.52 25.719 19.266 1 72.31 11 ALA B N 1
ATOM 1481 C CA . ALA B 1 11 ? -6.105 24.328 19.172 1 72.31 11 ALA B CA 1
ATOM 1482 C C . ALA B 1 11 ? -6.031 23.875 17.703 1 72.31 11 ALA B C 1
ATOM 1484 O O . ALA B 1 11 ? -5.102 23.172 17.312 1 72.31 11 ALA B O 1
ATOM 1485 N N . ILE B 1 12 ? -6.906 24.344 16.953 1 74.25 12 ILE B N 1
ATOM 1486 C CA . ILE B 1 12 ? -6.941 24 15.539 1 74.25 12 ILE B CA 1
ATOM 1487 C C . ILE B 1 12 ? -5.75 24.641 14.82 1 74.25 12 ILE B C 1
ATOM 1489 O O . ILE B 1 12 ? -5.113 24 13.984 1 74.25 12 ILE B O 1
ATOM 1493 N N . GLU B 1 13 ? -5.5 25.891 15.195 1 78.12 13 GLU B N 1
ATOM 1494 C CA . GLU B 1 13 ? -4.367 26.578 14.57 1 78.12 13 GLU B CA 1
ATOM 1495 C C . GLU B 1 13 ? -3.051 25.891 14.938 1 78.12 13 GLU B C 1
ATOM 1497 O O . GLU B 1 13 ? -2.168 25.734 14.094 1 78.12 13 GLU B O 1
ATOM 1502 N N . LYS B 1 14 ? -2.973 25.469 16.156 1 81.31 14 LYS B N 1
ATOM 1503 C CA . LYS B 1 14 ? -1.786 24.734 16.594 1 81.31 14 LYS B CA 1
ATOM 1504 C C . LYS B 1 14 ? -1.663 23.406 15.828 1 81.31 14 LYS B C 1
ATOM 1506 O O . LYS B 1 14 ? -0.561 23 15.461 1 81.31 14 LYS B O 1
ATOM 1511 N N . LEU B 1 15 ? -2.773 22.766 15.602 1 80.19 15 LEU B N 1
ATOM 1512 C CA . LEU B 1 15 ? -2.809 21.516 14.859 1 80.19 15 LEU B CA 1
ATOM 1513 C C . LEU B 1 15 ? -2.326 21.719 13.43 1 80.19 15 LEU B C 1
ATOM 1515 O O . LEU B 1 15 ? -1.59 20.891 12.891 1 80.19 15 LEU B O 1
ATOM 1519 N N . LYS B 1 16 ? -2.633 22.875 12.938 1 81.31 16 LYS B N 1
ATOM 1520 C CA . LYS B 1 16 ? -2.236 23.172 11.562 1 81.31 16 LYS B CA 1
ATOM 1521 C C . LYS B 1 16 ? -0.742 23.484 11.477 1 81.31 16 LYS B C 1
ATOM 1523 O O . LYS B 1 16 ? -0.113 23.234 10.445 1 81.31 16 LYS B O 1
ATOM 1528 N N . ASP B 1 17 ? -0.267 24.016 12.57 1 84.06 17 ASP B N 1
ATOM 1529 C CA . ASP B 1 17 ? 1.174 24.234 12.617 1 84.06 17 ASP B CA 1
ATOM 1530 C C . ASP B 1 17 ? 1.937 22.922 12.727 1 84.06 17 ASP B C 1
ATOM 1532 O O . ASP B 1 17 ? 3.006 22.766 12.133 1 84.06 17 ASP B O 1
ATOM 1536 N N . GLN B 1 18 ? 1.339 22 13.391 1 86.38 18 GLN B N 1
ATOM 1537 C CA . GLN B 1 18 ? 1.974 20.703 13.602 1 86.38 18 GLN B CA 1
ATOM 1538 C C . GLN B 1 18 ? 1.801 19.812 12.375 1 86.38 18 GLN B C 1
ATOM 1540 O O . GLN B 1 18 ? 2.699 19.031 12.039 1 86.38 18 GLN B O 1
ATOM 1545 N N . PHE B 1 19 ? 0.693 19.969 11.719 1 90.44 19 PHE B N 1
ATOM 1546 C CA . PHE B 1 19 ? 0.367 19.156 10.555 1 90.44 19 PHE B CA 1
ATOM 1547 C C . PHE B 1 19 ? -0.075 20.047 9.391 1 90.44 19 PHE B C 1
ATOM 1549 O O . PHE B 1 19 ? -1.25 20.047 9.016 1 90.44 19 PHE B O 1
ATOM 1556 N N . PRO B 1 20 ? 0.895 20.688 8.797 1 93.12 20 PRO B N 1
ATOM 1557 C CA . PRO B 1 20 ? 0.563 21.656 7.746 1 93.12 20 PRO B CA 1
ATOM 1558 C C . PRO B 1 20 ? -0.212 21.031 6.59 1 93.12 20 PRO B C 1
ATOM 1560 O O . PRO B 1 20 ? -0.982 21.719 5.914 1 93.12 20 PRO B O 1
ATOM 1563 N N . ILE B 1 21 ? -0.054 19.75 6.398 1 93.62 21 ILE B N 1
ATOM 1564 C CA . ILE B 1 21 ? -0.699 19.062 5.277 1 93.62 21 ILE B CA 1
ATOM 1565 C C . ILE B 1 21 ? -2.215 19.078 5.469 1 93.62 21 ILE B C 1
ATOM 1567 O O . ILE B 1 21 ? -2.969 18.906 4.512 1 93.62 21 ILE B O 1
ATOM 1571 N N . LEU B 1 22 ? -2.641 19.297 6.676 1 89.12 22 LEU B N 1
ATOM 1572 C CA . LEU B 1 22 ? -4.066 19.438 6.953 1 89.12 22 LEU B CA 1
ATOM 1573 C C . LEU B 1 22 ? -4.668 20.594 6.172 1 89.12 22 LEU B C 1
ATOM 1575 O O . LEU B 1 22 ? -5.848 20.562 5.812 1 89.12 22 LEU B O 1
ATOM 1579 N N . LEU B 1 23 ? -3.826 21.609 5.902 1 90.69 23 LEU B N 1
ATOM 1580 C CA . LEU B 1 23 ? -4.277 22.766 5.148 1 90.69 23 LEU B CA 1
ATOM 1581 C C . LEU B 1 23 ? -4.492 22.422 3.68 1 90.69 23 LEU B C 1
ATOM 1583 O O . LEU B 1 23 ? -5.188 23.141 2.961 1 90.69 23 LEU B O 1
ATOM 1587 N N . PHE B 1 24 ? -3.826 21.391 3.291 1 92.06 24 PHE B N 1
ATOM 1588 C CA . PHE B 1 24 ? -3.959 20.906 1.923 1 92.06 24 PHE B CA 1
ATOM 1589 C C . PHE B 1 24 ? -5.109 19.906 1.81 1 92.06 24 PHE B C 1
ATOM 1591 O O . PHE B 1 24 ? -6.004 20.078 0.979 1 92.06 24 PHE B O 1
ATOM 1598 N N . SER B 1 25 ? -5.039 18.906 2.674 1 87.88 25 SER B N 1
ATOM 1599 C CA . SER B 1 25 ? -6.008 17.828 2.582 1 87.88 25 SER B CA 1
ATOM 1600 C C . SER B 1 25 ? -6.012 16.984 3.852 1 87.88 25 SER B C 1
ATOM 1602 O O . SER B 1 25 ? -4.973 16.453 4.258 1 87.88 25 SER B O 1
ATOM 1604 N N . LEU B 1 26 ? -7.191 16.844 4.422 1 84.25 26 LEU B N 1
ATOM 1605 C CA . LEU B 1 26 ? -7.316 15.969 5.578 1 84.25 26 LEU B CA 1
ATOM 1606 C C . LEU B 1 26 ? -6.973 14.531 5.211 1 84.25 26 LEU B C 1
ATOM 1608 O O . LEU B 1 26 ? -6.289 13.836 5.969 1 84.25 26 LEU B O 1
ATOM 1612 N N . SER B 1 27 ? -7.406 14.086 4.074 1 84.31 27 SER B N 1
ATOM 1613 C CA . SER B 1 27 ? -7.145 12.719 3.623 1 84.31 27 SER B CA 1
ATOM 1614 C C . SER B 1 27 ? -5.648 12.477 3.455 1 84.31 27 SER B C 1
ATOM 1616 O O . SER B 1 27 ? -5.137 11.43 3.869 1 84.31 27 SER B O 1
ATOM 1618 N N . THR B 1 28 ? -5.031 13.438 2.887 1 89.38 28 THR B N 1
ATOM 1619 C CA . THR B 1 28 ? -3.594 13.297 2.691 1 89.38 28 THR B CA 1
ATOM 1620 C C . THR B 1 28 ? -2.867 13.227 4.031 1 89.38 28 THR B C 1
ATOM 1622 O O . THR B 1 28 ? -1.94 12.43 4.203 1 89.38 28 THR B O 1
ATOM 1625 N N . GLN B 1 29 ? -3.338 14.0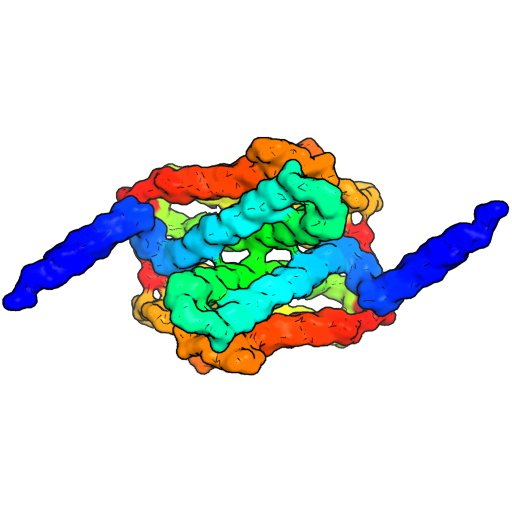08 4.926 1 90 29 GLN B N 1
ATOM 1626 C CA . GLN B 1 29 ? -2.736 13.992 6.258 1 90 29 GLN B CA 1
ATOM 1627 C C . GLN B 1 29 ? -2.938 12.641 6.934 1 90 29 GLN B C 1
ATOM 1629 O O . GLN B 1 29 ? -2.014 12.109 7.551 1 90 29 GLN B O 1
ATOM 1634 N N . VAL B 1 30 ? -4.102 12.125 6.824 1 87.44 30 VAL B N 1
ATOM 1635 C CA . VAL B 1 30 ? -4.402 10.82 7.406 1 87.44 30 VAL B CA 1
ATOM 1636 C C . VAL B 1 30 ? -3.521 9.75 6.77 1 87.44 30 VAL B C 1
ATOM 1638 O O . VAL B 1 30 ? -3.012 8.867 7.457 1 87.44 30 VAL B O 1
ATOM 1641 N N . GLN B 1 31 ? -3.34 9.82 5.512 1 91.62 31 GLN B N 1
ATOM 1642 C CA . GLN B 1 31 ? -2.504 8.859 4.793 1 91.62 31 GLN B CA 1
ATOM 1643 C C . GLN B 1 31 ? -1.049 8.961 5.238 1 91.62 31 GLN B C 1
ATOM 1645 O O . GLN B 1 31 ? -0.371 7.938 5.383 1 91.62 31 GLN B O 1
ATOM 1650 N N . ILE B 1 32 ? -0.619 10.156 5.426 1 94.69 32 ILE B N 1
ATOM 1651 C CA . ILE B 1 32 ? 0.748 10.344 5.902 1 94.69 32 ILE B CA 1
ATOM 1652 C C . ILE B 1 32 ? 0.899 9.727 7.289 1 94.69 32 ILE B C 1
ATOM 1654 O O . ILE B 1 32 ? 1.911 9.094 7.586 1 94.69 32 ILE B O 1
ATOM 1658 N N . GLN B 1 33 ? -0.084 9.875 8.125 1 93 33 GLN B N 1
ATOM 1659 C CA . GLN B 1 33 ? -0.055 9.258 9.438 1 93 33 GLN B CA 1
ATOM 1660 C C . GLN B 1 33 ? -0.068 7.734 9.336 1 93 33 GLN B C 1
ATOM 1662 O O . GLN B 1 33 ? 0.613 7.047 10.094 1 93 33 GLN B O 1
ATOM 1667 N N . ALA B 1 34 ? -0.845 7.227 8.422 1 93.56 34 ALA B N 1
ATOM 1668 C CA . ALA B 1 34 ? -0.857 5.789 8.172 1 93.56 34 ALA B CA 1
ATOM 1669 C C . ALA B 1 34 ? 0.531 5.289 7.777 1 93.56 34 ALA B C 1
ATOM 1671 O O . ALA B 1 34 ? 0.981 4.25 8.266 1 93.56 34 ALA B O 1
ATOM 1672 N N . LEU B 1 35 ? 1.173 6.039 6.93 1 97.19 35 LEU B N 1
ATOM 1673 C CA . LEU B 1 35 ? 2.52 5.672 6.508 1 97.19 35 LEU B CA 1
ATOM 1674 C C . LEU B 1 35 ? 3.488 5.703 7.684 1 97.19 35 LEU B C 1
ATOM 1676 O O . LEU B 1 35 ? 4.375 4.852 7.789 1 97.19 35 LEU B O 1
ATOM 1680 N N . THR B 1 36 ? 3.318 6.664 8.539 1 96.88 36 THR B N 1
ATOM 1681 C CA . THR B 1 36 ? 4.164 6.766 9.719 1 96.88 36 THR B CA 1
ATOM 1682 C C . THR B 1 36 ? 3.959 5.559 10.633 1 96.88 36 THR B C 1
ATOM 1684 O O . THR B 1 36 ? 4.926 4.98 11.133 1 96.88 36 THR B O 1
ATOM 1687 N N . ARG B 1 37 ? 2.773 5.191 10.805 1 96.12 37 ARG B N 1
ATOM 1688 C CA . ARG B 1 37 ? 2.482 4.047 11.664 1 96.12 37 ARG B CA 1
ATOM 1689 C C . ARG B 1 37 ? 2.963 2.746 11.031 1 96.12 37 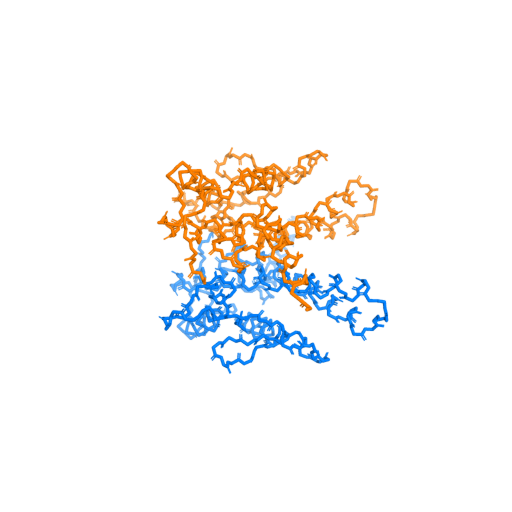ARG B C 1
ATOM 1691 O O . ARG B 1 37 ? 3.465 1.858 11.719 1 96.12 37 ARG B O 1
ATOM 1698 N N . THR B 1 38 ? 2.789 2.629 9.773 1 97.69 38 THR B N 1
ATOM 1699 C CA . THR B 1 38 ? 3.27 1.441 9.078 1 97.69 38 THR B CA 1
ATOM 1700 C C . THR B 1 38 ? 4.789 1.341 9.164 1 97.69 38 THR B C 1
ATOM 1702 O O . THR B 1 38 ? 5.336 0.244 9.297 1 97.69 38 THR B O 1
ATOM 1705 N N . ARG B 1 39 ? 5.418 2.469 9.055 1 97.31 39 ARG B N 1
ATOM 1706 C CA . ARG B 1 39 ? 6.867 2.49 9.242 1 97.31 39 ARG B CA 1
ATOM 1707 C C . ARG B 1 39 ? 7.254 1.844 10.57 1 97.31 39 ARG B C 1
ATOM 1709 O O . ARG B 1 39 ? 8.211 1.069 10.633 1 97.31 39 ARG B O 1
ATOM 1716 N N . GLN B 1 40 ? 6.562 2.139 11.578 1 96.44 40 GLN B N 1
ATOM 1717 C CA . GLN B 1 40 ? 6.863 1.575 12.883 1 96.44 40 GLN B CA 1
ATOM 1718 C C . GLN B 1 40 ? 6.738 0.055 12.875 1 96.44 40 GLN B C 1
ATOM 1720 O O . GLN B 1 40 ? 7.551 -0.645 13.484 1 96.44 40 GLN B O 1
ATOM 1725 N N . LEU B 1 41 ? 5.758 -0.448 12.188 1 96.31 41 LEU B N 1
ATOM 1726 C CA . LEU B 1 41 ? 5.594 -1.894 12.07 1 96.31 41 LEU B CA 1
ATOM 1727 C C . LEU B 1 41 ? 6.781 -2.521 11.352 1 96.31 41 LEU B C 1
ATOM 1729 O O . LEU B 1 41 ? 7.273 -3.576 11.758 1 96.31 41 LEU B O 1
ATOM 1733 N N . ILE B 1 42 ? 7.215 -1.881 10.312 1 95.88 42 ILE B N 1
ATOM 1734 C CA . ILE B 1 42 ? 8.352 -2.367 9.539 1 95.88 42 ILE B CA 1
ATOM 1735 C C . ILE B 1 42 ? 9.602 -2.389 10.414 1 95.88 42 ILE B C 1
ATOM 1737 O O . ILE B 1 42 ? 10.305 -3.398 10.477 1 95.88 42 ILE B O 1
ATOM 1741 N N . GLU B 1 43 ? 9.797 -1.298 11.102 1 95.44 43 GLU B N 1
ATOM 1742 C CA . GLU B 1 43 ? 10.977 -1.186 11.961 1 95.44 43 GLU B CA 1
ATOM 1743 C C . GLU B 1 43 ? 10.938 -2.223 13.078 1 95.44 43 GLU B C 1
ATOM 1745 O O . GLU B 1 43 ? 11.977 -2.785 13.445 1 95.44 43 GLU B O 1
ATOM 1750 N N . ASN B 1 44 ? 9.781 -2.455 13.617 1 94.88 44 ASN B N 1
ATOM 1751 C CA . ASN B 1 44 ? 9.641 -3.486 14.641 1 94.88 44 ASN B CA 1
ATOM 1752 C C . ASN B 1 44 ? 9.992 -4.867 14.094 1 94.88 44 ASN B C 1
ATOM 1754 O O . ASN B 1 44 ? 10.656 -5.656 14.766 1 94.88 44 ASN B O 1
ATOM 1758 N N . SER B 1 45 ? 9.508 -5.184 12.922 1 93.81 45 SER B N 1
ATOM 1759 C CA . SER B 1 45 ? 9.828 -6.465 12.297 1 93.81 45 SER B CA 1
ATOM 1760 C C . SER B 1 45 ? 11.328 -6.621 12.094 1 93.81 45 SER B C 1
ATOM 1762 O O . SER B 1 45 ? 11.891 -7.688 12.344 1 93.81 45 SER B O 1
ATOM 1764 N N . ILE B 1 46 ? 11.93 -5.566 11.656 1 92.06 46 ILE B N 1
ATOM 1765 C CA . ILE B 1 46 ? 13.367 -5.594 11.414 1 92.06 46 ILE B CA 1
ATOM 1766 C C . ILE B 1 46 ? 14.109 -5.797 12.734 1 92.06 46 ILE B C 1
ATOM 1768 O O . ILE B 1 46 ? 15.102 -6.527 12.789 1 92.06 46 ILE B O 1
ATOM 1772 N N . GLU B 1 47 ? 13.648 -5.152 13.797 1 92.56 47 GLU B N 1
ATOM 1773 C CA . GLU B 1 47 ? 14.266 -5.293 15.117 1 92.56 47 GLU B CA 1
ATOM 1774 C C . GLU B 1 47 ? 14.188 -6.738 15.609 1 92.56 47 GLU B C 1
ATOM 1776 O O . GLU B 1 47 ? 15.148 -7.254 16.188 1 92.56 47 GLU B O 1
ATOM 1781 N N . VAL B 1 48 ? 13.062 -7.418 15.344 1 91.88 48 VAL B N 1
ATOM 1782 C CA . VAL B 1 48 ? 12.891 -8.812 15.75 1 91.88 48 VAL B CA 1
ATOM 1783 C C . VAL B 1 48 ? 13.875 -9.695 14.984 1 91.88 48 VAL B C 1
ATOM 1785 O O . VAL B 1 48 ? 14.445 -10.633 15.547 1 91.88 48 VAL B O 1
ATOM 1788 N N . VAL B 1 49 ? 14.055 -9.414 13.75 1 87.88 49 VAL B N 1
ATOM 1789 C CA . VAL B 1 49 ? 14.984 -10.18 12.922 1 87.88 49 VAL B CA 1
ATOM 1790 C C . VAL B 1 49 ? 16.391 -10.07 13.5 1 87.88 49 VAL B C 1
ATOM 1792 O O . VAL B 1 49 ? 17.141 -11.055 13.516 1 87.88 49 VAL B O 1
ATOM 1795 N N . LYS B 1 50 ? 16.734 -8.961 14.047 1 86.12 50 LYS B N 1
ATOM 1796 C CA . LYS B 1 50 ? 18.062 -8.703 14.57 1 86.12 50 LYS B CA 1
ATOM 1797 C C . LYS B 1 50 ? 18.266 -9.383 15.922 1 86.12 50 LYS B C 1
ATOM 1799 O O . LYS B 1 50 ? 19.406 -9.695 16.297 1 86.12 50 LYS B O 1
ATOM 1804 N N . THR B 1 51 ? 17.25 -9.602 16.641 1 88.88 51 THR B N 1
ATOM 1805 C CA . THR B 1 51 ? 17.406 -9.969 18.047 1 88.88 51 THR B CA 1
ATOM 1806 C C . THR B 1 51 ? 16.984 -11.414 18.281 1 88.88 51 THR B C 1
ATOM 1808 O O . THR B 1 51 ? 17.266 -11.992 19.328 1 88.88 51 THR B O 1
ATOM 1811 N N . SER B 1 52 ? 16.312 -11.984 17.344 1 88.5 52 SER B N 1
ATOM 1812 C CA . SER B 1 52 ? 15.781 -13.328 17.547 1 88.5 52 SER B CA 1
ATOM 1813 C C . SER B 1 52 ? 16.734 -14.383 16.984 1 88.5 52 SER B C 1
ATOM 1815 O O . SER B 1 52 ? 17.359 -14.18 15.945 1 88.5 52 SER B O 1
ATOM 1817 N N . ASP B 1 53 ? 16.766 -15.5 17.672 1 88.69 53 ASP B N 1
ATOM 1818 C CA . ASP B 1 53 ? 17.562 -16.625 17.219 1 88.69 53 ASP B CA 1
ATOM 1819 C C . ASP B 1 53 ? 16.672 -17.734 16.656 1 88.69 53 ASP B C 1
ATOM 1821 O O . ASP B 1 53 ? 17.172 -18.766 16.188 1 88.69 53 ASP B O 1
ATOM 1825 N N . ASN B 1 54 ? 15.469 -17.5 16.688 1 91.5 54 ASN B N 1
ATOM 1826 C CA . ASN B 1 54 ? 14.523 -18.469 16.156 1 91.5 54 ASN B CA 1
ATOM 1827 C C . ASN B 1 54 ? 14.297 -18.281 14.656 1 91.5 54 ASN B C 1
ATOM 1829 O O . ASN B 1 54 ? 13.766 -17.25 14.242 1 91.5 54 ASN B O 1
ATOM 1833 N N . SER B 1 55 ? 14.617 -19.297 13.945 1 89.5 55 SER B N 1
ATOM 1834 C CA . SER B 1 55 ? 14.602 -19.188 12.492 1 89.5 55 SER B CA 1
ATOM 1835 C C . SER B 1 55 ? 13.195 -18.922 11.969 1 89.5 55 SER B C 1
ATOM 1837 O O . SER B 1 55 ? 13.023 -18.125 11.039 1 89.5 55 SER B O 1
ATOM 1839 N N . SER B 1 56 ? 12.25 -19.578 12.516 1 90.31 56 SER B N 1
ATOM 1840 C CA . SER B 1 56 ? 10.875 -19.391 12.07 1 90.31 56 SER B CA 1
ATOM 1841 C C . SER B 1 56 ? 10.406 -17.953 12.328 1 90.31 56 SER B C 1
ATOM 1843 O O . SER B 1 56 ? 9.758 -17.344 11.477 1 90.31 56 SER B O 1
ATOM 1845 N N . THR B 1 57 ? 10.797 -17.453 13.477 1 92.12 57 THR B N 1
ATOM 1846 C CA . THR B 1 57 ? 10.469 -16.078 13.836 1 92.12 57 THR B CA 1
ATOM 1847 C C . THR B 1 57 ? 11.188 -15.094 12.922 1 92.12 57 THR B C 1
ATOM 1849 O O . THR B 1 57 ? 10.594 -14.117 12.453 1 92.12 57 THR B O 1
ATOM 1852 N N . VAL B 1 58 ? 12.43 -15.352 12.648 1 88.19 58 VAL B N 1
ATOM 1853 C CA . VAL B 1 58 ? 13.234 -14.484 11.789 1 88.19 58 VAL B CA 1
ATOM 1854 C C . VAL B 1 58 ? 12.641 -14.461 10.383 1 88.19 58 VAL B C 1
ATOM 1856 O O . VAL B 1 58 ? 12.398 -13.391 9.82 1 88.19 58 VAL B O 1
ATOM 1859 N N . ASN B 1 59 ? 12.305 -15.609 9.883 1 88.12 59 ASN B N 1
ATOM 1860 C CA . ASN B 1 59 ? 11.773 -15.711 8.531 1 88.12 59 ASN B CA 1
ATOM 1861 C C . ASN B 1 59 ? 10.43 -15 8.414 1 88.12 59 ASN B C 1
ATOM 1863 O O . ASN B 1 59 ? 10.172 -14.305 7.422 1 88.12 59 ASN B O 1
ATOM 1867 N N . GLY B 1 60 ? 9.641 -15.211 9.43 1 90.12 60 GLY B N 1
ATOM 1868 C CA . GLY B 1 60 ? 8.344 -14.547 9.438 1 90.12 60 GLY B CA 1
ATOM 1869 C C . GLY B 1 60 ? 8.453 -13.031 9.461 1 90.12 60 GLY B C 1
ATOM 1870 O O . GLY B 1 60 ? 7.707 -12.344 8.758 1 90.12 60 GLY B O 1
ATOM 1871 N N . ASN B 1 61 ? 9.383 -12.555 10.172 1 91.62 61 ASN B N 1
ATOM 1872 C CA . ASN B 1 61 ? 9.523 -11.109 10.305 1 91.62 61 ASN B CA 1
ATOM 1873 C C . ASN B 1 61 ? 10.234 -10.5 9.102 1 91.62 61 ASN B C 1
ATOM 1875 O O . ASN B 1 61 ? 9.961 -9.359 8.727 1 91.62 61 ASN B O 1
ATOM 1879 N N . VAL B 1 62 ? 11.078 -11.211 8.453 1 87.81 62 VAL B N 1
ATOM 1880 C CA . VAL B 1 62 ? 11.672 -10.75 7.203 1 87.81 62 VAL B CA 1
ATOM 1881 C C . VAL B 1 62 ? 10.586 -10.594 6.145 1 87.81 62 VAL B C 1
ATOM 1883 O O . VAL B 1 62 ? 10.516 -9.562 5.469 1 87.81 62 VAL B O 1
ATOM 1886 N N . ALA B 1 63 ? 9.773 -11.586 6.086 1 89.56 63 ALA B N 1
ATOM 1887 C CA . ALA B 1 63 ? 8.68 -11.547 5.117 1 89.56 63 ALA B CA 1
ATOM 1888 C C . ALA B 1 63 ? 7.738 -10.383 5.398 1 89.56 63 ALA B C 1
ATOM 1890 O O . ALA B 1 63 ? 7.336 -9.664 4.48 1 89.56 63 ALA B O 1
ATOM 1891 N N . GLN B 1 64 ? 7.445 -10.188 6.633 1 93.12 64 GLN B N 1
ATOM 1892 C CA . GLN B 1 64 ? 6.543 -9.109 7.012 1 93.12 64 GLN B CA 1
ATOM 1893 C C . GLN B 1 64 ? 7.148 -7.746 6.68 1 93.12 64 GLN B C 1
ATOM 1895 O O . GLN B 1 64 ? 6.465 -6.871 6.148 1 93.12 64 GLN B O 1
ATOM 1900 N N . ALA B 1 65 ? 8.391 -7.59 6.996 1 91.81 65 ALA B N 1
ATOM 1901 C CA . ALA B 1 65 ? 9.062 -6.332 6.695 1 91.81 65 ALA B CA 1
ATOM 1902 C C . ALA B 1 65 ? 9.062 -6.051 5.195 1 91.81 65 ALA B C 1
ATOM 1904 O O . ALA B 1 65 ? 8.797 -4.922 4.77 1 91.81 65 ALA B O 1
ATOM 1905 N N . TYR B 1 66 ? 9.281 -7.066 4.484 1 88.75 66 TYR B N 1
ATOM 1906 C CA . TYR B 1 66 ? 9.289 -6.934 3.031 1 88.75 66 TYR B CA 1
ATOM 1907 C C . TYR B 1 66 ? 7.914 -6.559 2.504 1 88.75 66 TYR B C 1
ATOM 1909 O O . TYR B 1 66 ? 7.777 -5.621 1.71 1 88.75 66 TYR B O 1
ATOM 1917 N N . ASP B 1 67 ? 6.918 -7.277 2.912 1 93 67 ASP B N 1
ATOM 1918 C CA . ASP B 1 67 ? 5.551 -7.047 2.457 1 93 67 ASP B CA 1
ATOM 1919 C C . ASP B 1 67 ? 5.109 -5.613 2.75 1 93 67 ASP B C 1
ATOM 1921 O O . ASP B 1 67 ? 4.609 -4.922 1.861 1 93 67 ASP B O 1
ATOM 1925 N N . LEU B 1 68 ? 5.367 -5.262 3.967 1 95.38 68 LEU B N 1
ATOM 1926 C CA . LEU B 1 68 ? 4.895 -3.957 4.41 1 95.38 68 LEU B CA 1
ATOM 1927 C C . LEU B 1 68 ? 5.695 -2.838 3.756 1 95.38 68 LEU B C 1
ATOM 1929 O O . LEU B 1 68 ? 5.156 -1.764 3.475 1 95.38 68 LEU B O 1
ATOM 1933 N N . PHE B 1 69 ? 6.965 -3.111 3.504 1 93.56 69 PHE B N 1
ATOM 1934 C CA . PHE B 1 69 ? 7.766 -2.088 2.842 1 93.56 69 PHE B CA 1
ATOM 1935 C C . PHE B 1 69 ? 7.293 -1.874 1.408 1 93.56 69 PHE B C 1
ATOM 1937 O O . PHE B 1 69 ? 7.242 -0.74 0.929 1 93.56 69 PHE B O 1
ATOM 1944 N N . TRP B 1 70 ? 7.023 -2.895 0.737 1 91.5 70 TRP B N 1
ATOM 1945 C CA . TRP B 1 70 ? 6.461 -2.771 -0.603 1 91.5 70 TRP B CA 1
ATOM 1946 C C . TRP B 1 70 ? 5.184 -1.937 -0.583 1 91.5 70 TRP B C 1
ATOM 1948 O O . TRP B 1 70 ? 5.055 -0.971 -1.339 1 91.5 70 TRP B O 1
ATOM 1958 N N . LEU B 1 71 ? 4.289 -2.258 0.26 1 95.25 71 LEU B N 1
ATOM 1959 C CA . LEU B 1 71 ? 3.021 -1.54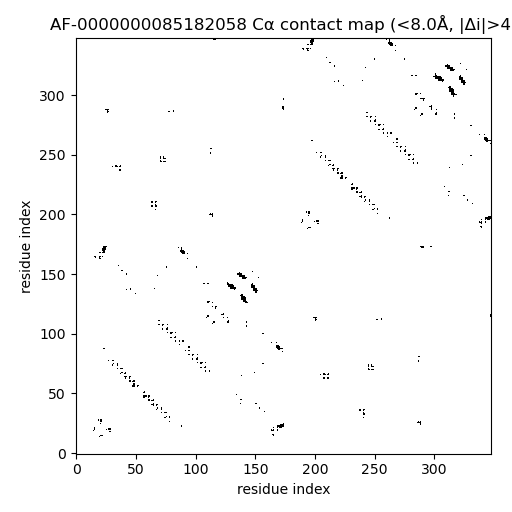7 0.371 1 95.25 71 LEU B CA 1
ATOM 1960 C C . LEU B 1 71 ? 3.244 -0.096 0.785 1 95.25 71 LEU B C 1
ATOM 1962 O O . LEU B 1 71 ? 2.59 0.811 0.265 1 95.25 71 LEU B O 1
ATOM 1966 N N . TRP B 1 72 ? 4.16 0.048 1.741 1 96.19 72 TRP B N 1
ATOM 1967 C CA . TRP B 1 72 ? 4.512 1.392 2.193 1 96.19 72 TRP B CA 1
ATOM 1968 C C . TRP B 1 72 ? 4.996 2.248 1.027 1 96.19 72 TRP B C 1
ATOM 1970 O O . TRP B 1 72 ? 4.617 3.416 0.91 1 96.19 72 TRP B O 1
ATOM 1980 N N . THR B 1 73 ? 5.797 1.698 0.164 1 94.81 73 THR B N 1
ATOM 1981 C CA . THR B 1 73 ? 6.332 2.418 -0.987 1 94.81 73 THR B CA 1
ATOM 1982 C C . THR B 1 73 ? 5.207 2.83 -1.937 1 94.81 73 THR B C 1
ATOM 1984 O O . THR B 1 73 ? 5.215 3.939 -2.471 1 94.81 73 THR B O 1
ATOM 1987 N N . LEU B 1 74 ? 4.262 1.928 -2.115 1 93.81 74 LEU B N 1
ATOM 1988 C CA . LEU B 1 74 ? 3.104 2.268 -2.938 1 93.81 74 LEU B CA 1
ATOM 1989 C C . LEU B 1 74 ? 2.34 3.443 -2.338 1 93.81 74 LEU B C 1
ATOM 1991 O O . LEU B 1 74 ? 1.955 4.371 -3.055 1 93.81 74 LEU B O 1
ATOM 1995 N N . GLY B 1 75 ? 2.145 3.369 -1.042 1 95.12 75 GLY B N 1
ATOM 1996 C CA . GLY B 1 75 ? 1.44 4.441 -0.359 1 95.12 75 GLY B CA 1
ATOM 1997 C C . GLY B 1 75 ? 2.178 5.766 -0.408 1 95.12 75 GLY B C 1
ATOM 1998 O O . GLY B 1 75 ? 1.578 6.809 -0.685 1 95.12 75 GLY B O 1
ATOM 1999 N N . ALA B 1 76 ? 3.469 5.707 -0.165 1 96.19 76 ALA B N 1
ATOM 2000 C CA . ALA B 1 76 ? 4.281 6.922 -0.186 1 96.19 76 ALA B CA 1
ATOM 2001 C C . ALA B 1 76 ? 4.27 7.562 -1.569 1 96.19 76 ALA B C 1
ATOM 2003 O O . ALA B 1 76 ? 4.168 8.789 -1.69 1 96.19 76 ALA B O 1
ATOM 2004 N N . TYR B 1 77 ? 4.348 6.73 -2.531 1 94.12 77 TYR B N 1
ATOM 2005 C CA . TYR B 1 77 ? 4.281 7.238 -3.898 1 94.12 77 TYR B CA 1
ATOM 2006 C C . TYR B 1 77 ? 2.928 7.879 -4.18 1 94.12 77 TYR B C 1
ATOM 2008 O O . TYR B 1 77 ? 2.855 8.953 -4.773 1 94.12 77 TYR B O 1
ATOM 2016 N N . GLU B 1 78 ? 1.861 7.25 -3.752 1 92.75 78 GLU B N 1
ATOM 2017 C CA . GLU B 1 78 ? 0.512 7.746 -4 1 92.75 78 GLU B CA 1
ATOM 2018 C C . GLU B 1 78 ? 0.294 9.109 -3.35 1 92.75 78 GLU B C 1
ATOM 2020 O O . GLU B 1 78 ? -0.256 10.016 -3.971 1 92.75 78 GLU B O 1
ATOM 2025 N N . VAL B 1 79 ? 0.714 9.242 -2.15 1 93.62 79 VAL B N 1
ATOM 2026 C CA . VAL B 1 79 ? 0.586 10.5 -1.425 1 93.62 79 VAL B CA 1
ATOM 2027 C C . VAL B 1 79 ? 1.379 11.594 -2.139 1 93.62 79 VAL B C 1
ATOM 2029 O O . VAL B 1 79 ? 0.863 12.688 -2.381 1 93.62 79 VAL B O 1
ATOM 2032 N N . THR B 1 80 ? 2.609 11.273 -2.494 1 95.81 80 THR B N 1
ATOM 2033 C CA . THR B 1 80 ? 3.482 12.234 -3.158 1 95.81 80 THR B CA 1
ATOM 2034 C C . THR B 1 80 ? 2.926 12.609 -4.527 1 95.81 80 THR B C 1
ATOM 2036 O O . THR B 1 80 ? 2.92 13.789 -4.898 1 95.81 80 THR B O 1
ATOM 2039 N N . ARG B 1 81 ? 2.471 11.633 -5.258 1 93.56 81 ARG B N 1
ATOM 2040 C CA . ARG B 1 81 ? 1.885 11.875 -6.574 1 93.56 81 ARG B CA 1
ATOM 2041 C C . ARG B 1 81 ? 0.675 12.797 -6.477 1 93.56 81 ARG B C 1
ATOM 2043 O O . ARG B 1 81 ? 0.525 13.719 -7.281 1 93.56 81 ARG B O 1
ATOM 2050 N N . THR B 1 82 ? -0.169 12.539 -5.496 1 90.62 82 THR B N 1
ATOM 2051 C CA . THR B 1 82 ? -1.362 13.352 -5.285 1 90.62 82 THR B CA 1
ATOM 2052 C C . THR B 1 82 ? -0.987 14.805 -5.031 1 90.62 82 THR B C 1
ATOM 2054 O O . THR B 1 82 ? -1.58 15.719 -5.613 1 90.62 82 THR B O 1
ATOM 2057 N N . MET B 1 83 ? -0.01 14.969 -4.219 1 93.75 83 MET B N 1
ATOM 2058 C CA . MET B 1 83 ? 0.438 16.328 -3.928 1 93.75 83 MET B CA 1
ATOM 2059 C C . MET B 1 83 ? 1.077 16.969 -5.156 1 93.75 83 MET B C 1
ATOM 2061 O O . MET B 1 83 ? 0.825 18.141 -5.453 1 93.75 83 MET B O 1
ATOM 2065 N N . CYS B 1 84 ? 1.797 16.203 -5.926 1 94.88 84 CYS B N 1
ATOM 2066 C CA . CYS B 1 84 ? 2.451 16.703 -7.129 1 94.88 84 CYS B CA 1
ATOM 2067 C C . CYS B 1 84 ? 1.426 17.141 -8.164 1 94.88 84 CYS B C 1
ATOM 2069 O O . CYS B 1 84 ? 1.636 18.125 -8.875 1 94.88 84 CYS B O 1
ATOM 2071 N N . GLN B 1 85 ? 0.377 16.438 -8.242 1 92.81 85 GLN B N 1
ATOM 2072 C CA . GLN B 1 85 ? -0.652 16.703 -9.242 1 92.81 85 GLN B CA 1
ATOM 2073 C C . GLN B 1 85 ? -1.438 17.969 -8.898 1 92.81 85 GLN B C 1
ATOM 2075 O O . GLN B 1 85 ? -2.16 18.5 -9.742 1 92.81 85 GLN B O 1
ATOM 2080 N N . ASN B 1 86 ? -1.328 18.391 -7.695 1 92.88 86 ASN B N 1
ATOM 2081 C CA . ASN B 1 86 ? -2 19.609 -7.266 1 92.88 86 ASN B CA 1
ATOM 2082 C C . ASN B 1 86 ? -1.005 20.75 -7.027 1 92.88 86 ASN B C 1
ATOM 2084 O O . ASN B 1 86 ? -0.988 21.359 -5.953 1 92.88 86 ASN B O 1
ATOM 2088 N N . LYS B 1 87 ? -0.361 21.094 -8.023 1 94 87 LYS B N 1
ATOM 2089 C CA . LYS B 1 87 ? 0.747 22.047 -8 1 94 87 LYS B CA 1
ATOM 2090 C C . LYS B 1 87 ? 0.306 23.391 -7.434 1 94 87 LYS B C 1
ATOM 2092 O O . LYS B 1 87 ? 1.053 24.031 -6.688 1 94 87 LYS B O 1
ATOM 2097 N N . ALA B 1 88 ? -0.86 23.781 -7.773 1 94.19 88 ALA B N 1
ATOM 2098 C CA . ALA B 1 88 ? -1.36 25.109 -7.398 1 94.19 88 ALA B CA 1
ATOM 2099 C C . ALA B 1 88 ? -1.518 25.234 -5.887 1 94.19 88 ALA B C 1
ATOM 2101 O O . ALA B 1 88 ? -1.615 26.328 -5.348 1 94.19 88 ALA B O 1
ATOM 2102 N N . CYS B 1 89 ? -1.498 24.109 -5.215 1 95.81 89 CYS B N 1
ATOM 2103 C CA . CYS B 1 89 ? -1.741 24.109 -3.777 1 95.81 89 CYS B CA 1
ATOM 2104 C C . CYS B 1 89 ? -0.446 24.328 -3.006 1 95.81 89 CYS B C 1
ATOM 2106 O O . CYS B 1 89 ? -0.469 24.531 -1.788 1 95.81 89 CYS B O 1
ATOM 2108 N N . PHE B 1 90 ? 0.665 24.391 -3.668 1 97 90 PHE B N 1
ATOM 2109 C CA . PHE B 1 90 ? 1.953 24.438 -2.986 1 97 90 PHE B CA 1
ATOM 2110 C C . PHE B 1 90 ? 2.844 25.516 -3.574 1 97 90 PHE B C 1
ATOM 2112 O O . PHE B 1 90 ? 2.744 25.828 -4.762 1 97 90 PHE B O 1
ATOM 2119 N N . ASP B 1 91 ? 3.592 26.156 -2.738 1 96.69 91 ASP B N 1
ATOM 2120 C CA . ASP B 1 91 ? 4.586 27.078 -3.27 1 96.69 91 ASP B CA 1
ATOM 2121 C C . ASP B 1 91 ? 5.574 26.375 -4.188 1 96.69 91 ASP B C 1
ATOM 2123 O O . ASP B 1 91 ? 5.789 25.156 -4.055 1 96.69 91 ASP B O 1
ATOM 2127 N N . PRO B 1 92 ? 6.23 27.078 -5.031 1 96.75 92 PRO B N 1
ATOM 2128 C CA . PRO B 1 92 ? 7.062 26.484 -6.074 1 96.75 92 PRO B CA 1
ATOM 2129 C C . PRO B 1 92 ? 8.211 25.656 -5.504 1 96.75 92 PRO B C 1
ATOM 2131 O O . PRO B 1 92 ? 8.555 24.609 -6.055 1 96.75 92 PRO B O 1
ATOM 2134 N N . SER B 1 93 ? 8.812 26.125 -4.496 1 96.75 93 SER B N 1
ATOM 2135 C CA . SER B 1 93 ? 9.938 25.406 -3.914 1 96.75 93 SER B CA 1
ATOM 2136 C C . SER B 1 93 ? 9.5 24.047 -3.359 1 96.75 93 SER B C 1
ATOM 2138 O O . SER B 1 93 ? 10.156 23.031 -3.584 1 96.75 93 SER B O 1
ATOM 2140 N N . LEU B 1 94 ? 8.398 24.016 -2.613 1 97.5 94 LEU B N 1
ATOM 2141 C CA . LEU B 1 94 ? 7.859 22.75 -2.098 1 97.5 94 LEU B CA 1
ATOM 2142 C C . LEU B 1 94 ? 7.465 21.828 -3.24 1 97.5 94 LEU B C 1
ATOM 2144 O O . LEU B 1 94 ? 7.727 20.625 -3.186 1 97.5 94 LEU B O 1
ATOM 2148 N N . HIS B 1 95 ? 6.875 22.375 -4.23 1 97.75 95 HIS B N 1
ATOM 2149 C CA . HIS B 1 95 ? 6.449 21.547 -5.355 1 97.75 95 HIS B CA 1
ATOM 2150 C C . HIS B 1 95 ? 7.641 20.875 -6.031 1 97.75 95 HIS B C 1
ATOM 2152 O O . HIS B 1 95 ? 7.57 19.703 -6.41 1 97.75 95 HIS B O 1
ATOM 2158 N N . GLN B 1 96 ? 8.695 21.656 -6.191 1 97.88 96 GLN B N 1
ATOM 2159 C CA . GLN B 1 96 ? 9.898 21.062 -6.766 1 97.88 96 GLN B CA 1
ATOM 2160 C C . GLN B 1 96 ? 10.414 19.922 -5.902 1 97.88 96 GLN B C 1
ATOM 2162 O O . GLN B 1 96 ? 10.836 18.891 -6.422 1 97.88 96 GLN B O 1
ATOM 2167 N N . GLY B 1 97 ? 10.43 20.078 -4.625 1 97.94 97 GLY B N 1
ATOM 2168 C CA . GLY B 1 97 ? 10.805 19 -3.723 1 97.94 97 GLY B CA 1
ATOM 2169 C C . GLY B 1 97 ? 9.93 17.766 -3.865 1 97.94 97 GLY B C 1
ATOM 2170 O O . GLY B 1 97 ? 10.43 16.641 -3.809 1 97.94 97 GLY B O 1
ATOM 2171 N N . LEU B 1 98 ? 8.656 18 -4.039 1 98 98 LEU B N 1
ATOM 2172 C CA . LEU B 1 98 ? 7.711 16.922 -4.242 1 98 98 LEU B CA 1
ATOM 2173 C C . LEU B 1 98 ? 8.023 16.156 -5.523 1 98 98 LEU B C 1
ATOM 2175 O O . LEU B 1 98 ? 7.957 14.922 -5.555 1 98 98 LEU B O 1
ATOM 2179 N N . LEU B 1 99 ? 8.359 16.875 -6.559 1 98.12 99 LEU B N 1
ATOM 2180 C CA . LEU B 1 99 ? 8.695 16.25 -7.824 1 98.12 99 LEU B CA 1
ATOM 2181 C C . LEU B 1 99 ? 9.93 15.352 -7.676 1 98.12 99 LEU B C 1
ATOM 2183 O O . LEU B 1 99 ? 9.945 14.227 -8.18 1 98.12 99 LEU B O 1
ATOM 2187 N N . ASP B 1 100 ? 10.883 15.852 -6.957 1 97.75 100 ASP B N 1
ATOM 2188 C CA . ASP B 1 100 ? 12.094 15.078 -6.723 1 97.75 100 ASP B CA 1
ATOM 2189 C C . ASP B 1 100 ? 11.789 13.812 -5.922 1 97.75 100 ASP B C 1
ATOM 2191 O O . ASP B 1 100 ? 12.297 12.734 -6.242 1 97.75 100 ASP B O 1
ATOM 2195 N N . LEU B 1 101 ? 11.039 13.977 -4.891 1 97.88 101 LEU B N 1
ATOM 2196 C CA . LEU B 1 101 ? 10.656 12.844 -4.062 1 97.88 101 LEU B CA 1
ATOM 2197 C C . LEU B 1 101 ? 9.859 11.828 -4.871 1 97.88 101 LEU B C 1
ATOM 2199 O O . LEU B 1 101 ? 10.07 10.617 -4.738 1 97.88 101 LEU B O 1
ATOM 2203 N N . LYS B 1 102 ? 8.945 12.297 -5.664 1 96.38 102 LYS B N 1
ATOM 2204 C CA . LYS B 1 102 ? 8.148 11.422 -6.52 1 96.38 102 LYS B CA 1
ATOM 2205 C C . LYS B 1 102 ? 9.031 10.594 -7.445 1 96.38 102 LYS B C 1
ATOM 2207 O O . LYS B 1 102 ? 8.812 9.398 -7.617 1 96.38 102 LYS B O 1
ATOM 2212 N N . HIS B 1 103 ? 10.008 11.195 -8.07 1 95 103 HIS B N 1
ATOM 2213 C CA . HIS B 1 103 ? 10.93 10.5 -8.961 1 95 103 HIS B CA 1
ATOM 2214 C C . HIS B 1 103 ? 11.711 9.422 -8.219 1 95 103 HIS B C 1
ATOM 2216 O O . HIS B 1 103 ? 11.867 8.305 -8.719 1 95 103 HIS B O 1
ATOM 2222 N N . TYR B 1 104 ? 12.172 9.781 -7.078 1 93.69 104 TYR B N 1
ATOM 2223 C CA . TYR B 1 104 ? 12.898 8.852 -6.227 1 93.69 104 TYR B CA 1
ATOM 2224 C C . TYR B 1 104 ? 12.047 7.637 -5.883 1 93.69 104 TYR B C 1
ATOM 2226 O O . TYR B 1 104 ? 12.484 6.496 -6.039 1 93.69 104 TYR B O 1
ATOM 2234 N N . LEU B 1 105 ? 10.789 7.848 -5.484 1 94.12 105 LEU B N 1
ATOM 2235 C CA . LEU B 1 105 ? 9.883 6.773 -5.09 1 94.12 105 LEU B CA 1
ATOM 2236 C C . LEU B 1 105 ? 9.445 5.957 -6.301 1 94.12 105 LEU B C 1
ATOM 2238 O O . LEU B 1 105 ? 9.211 4.754 -6.195 1 94.12 105 LEU B O 1
ATOM 2242 N N . ALA B 1 106 ? 9.344 6.598 -7.434 1 90.88 106 ALA B N 1
ATOM 2243 C CA . ALA B 1 106 ? 8.961 5.914 -8.664 1 90.88 106 ALA B CA 1
ATOM 2244 C C . ALA B 1 106 ? 10 4.863 -9.055 1 90.88 106 ALA B C 1
ATOM 2246 O O . ALA B 1 106 ? 9.648 3.793 -9.555 1 90.88 106 ALA B O 1
ATOM 2247 N N . GLU B 1 107 ? 11.188 5.191 -8.828 1 86.31 107 GLU B N 1
ATOM 2248 C CA . GLU B 1 107 ? 12.266 4.262 -9.141 1 86.31 107 GLU B CA 1
ATOM 2249 C C . GLU B 1 107 ? 12.18 3.008 -8.266 1 86.31 107 GLU B C 1
ATOM 2251 O O . GLU B 1 107 ? 12.523 1.911 -8.719 1 86.31 107 GLU B O 1
ATOM 2256 N N . LEU B 1 108 ? 11.703 3.182 -7.105 1 84.88 108 LEU B N 1
ATOM 2257 C CA . LEU B 1 108 ? 11.578 2.066 -6.176 1 84.88 108 LEU B CA 1
ATOM 2258 C C . LEU B 1 108 ? 10.297 1.281 -6.426 1 84.88 108 LEU B C 1
ATOM 2260 O O . LEU B 1 108 ? 10.273 0.058 -6.27 1 84.88 108 LEU B O 1
ATOM 2264 N N . ARG B 1 109 ? 9.289 2.018 -6.746 1 82.44 109 ARG B N 1
ATOM 2265 C CA . ARG B 1 109 ? 7.977 1.414 -6.949 1 82.44 109 ARG B CA 1
ATOM 2266 C C . ARG B 1 109 ? 7.988 0.479 -8.156 1 82.44 109 ARG B C 1
ATOM 2268 O O . ARG B 1 109 ? 7.355 -0.579 -8.133 1 82.44 109 ARG B O 1
ATOM 2275 N N . MET B 1 110 ? 8.664 0.778 -9.188 1 65.44 110 MET B N 1
ATOM 2276 C CA . MET B 1 110 ? 8.617 0.107 -10.484 1 65.44 110 MET B CA 1
ATOM 2277 C C . MET B 1 110 ? 9.141 -1.322 -10.375 1 65.44 110 MET B C 1
ATOM 2279 O O . MET B 1 110 ? 8.508 -2.256 -10.875 1 65.44 110 MET B O 1
ATOM 2283 N N . PRO B 1 111 ? 10.281 -1.417 -9.82 1 57.72 111 PRO B N 1
ATOM 2284 C CA . PRO B 1 111 ? 10.75 -2.801 -9.734 1 57.72 111 PRO B CA 1
ATOM 2285 C C . PRO B 1 111 ? 9.852 -3.676 -8.867 1 57.72 111 PRO B C 1
ATOM 2287 O O . PRO B 1 111 ? 9.711 -4.875 -9.125 1 57.72 111 PRO B O 1
ATOM 2290 N N . PHE B 1 112 ? 9.375 -3.053 -7.824 1 56.62 112 PHE B N 1
ATOM 2291 C CA . PHE B 1 112 ? 8.43 -3.854 -7.047 1 56.62 112 PHE B CA 1
ATOM 2292 C C . PHE B 1 112 ? 7.203 -4.203 -7.875 1 56.62 112 PHE B C 1
ATOM 2294 O O . PHE B 1 112 ? 6.574 -5.238 -7.652 1 56.62 112 PHE B O 1
ATOM 2301 N N . ALA B 1 113 ? 6.867 -3.146 -8.75 1 48.53 113 ALA B N 1
ATOM 2302 C CA . ALA B 1 113 ? 5.738 -3.395 -9.648 1 48.53 113 ALA B CA 1
ATOM 2303 C C . ALA B 1 113 ? 6.16 -4.254 -10.836 1 48.53 113 ALA B C 1
ATOM 2305 O O . ALA B 1 113 ? 5.383 -5.078 -11.32 1 48.53 113 ALA B O 1
ATOM 2306 N N . LYS B 1 114 ? 7.098 -3.627 -11.734 1 44.28 114 LYS B N 1
ATOM 2307 C CA . LYS B 1 114 ? 7.504 -4.219 -13.008 1 44.28 114 LYS B CA 1
ATOM 2308 C C . LYS B 1 114 ? 8.477 -5.375 -12.789 1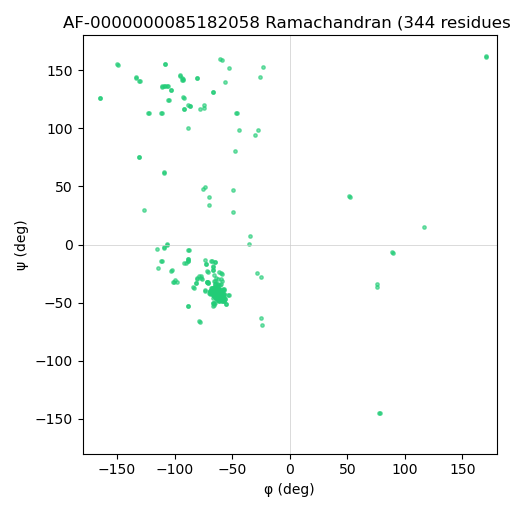 44.28 114 LYS B C 1
ATOM 2310 O O . LYS B 1 114 ? 9.672 -5.156 -12.578 1 44.28 114 LYS B O 1
ATOM 2315 N N . GLN B 1 115 ? 8.203 -6.281 -11.914 1 40.78 115 GLN B N 1
ATOM 2316 C CA . GLN B 1 115 ? 9.156 -7.332 -12.266 1 40.78 115 GLN B CA 1
ATOM 2317 C C . GLN B 1 115 ? 9.383 -7.383 -13.773 1 40.78 115 GLN B C 1
ATOM 2319 O O . GLN B 1 115 ? 9.023 -8.367 -14.43 1 40.78 115 GLN B O 1
ATOM 2324 N N . GLU B 1 116 ? 8.828 -6.414 -14.492 1 36.47 116 GLU B N 1
ATOM 2325 C CA . GLU B 1 116 ? 9.016 -6.5 -15.938 1 36.47 116 GLU B CA 1
ATOM 2326 C C . GLU B 1 116 ? 10.492 -6.641 -16.297 1 36.47 116 GLU B C 1
ATOM 2328 O O . GLU B 1 116 ? 11.359 -6.223 -15.531 1 36.47 116 GLU B O 1
ATOM 2333 N N . LEU B 1 117 ? 10.695 -7.312 -17.469 1 34.25 117 LEU B N 1
ATOM 2334 C CA . LEU B 1 117 ? 11.852 -7.609 -18.297 1 34.25 117 LEU B CA 1
ATOM 2335 C C . LEU B 1 117 ? 12.695 -6.359 -18.516 1 34.25 117 LEU B C 1
ATOM 2337 O O . LEU B 1 117 ? 12.188 -5.328 -18.969 1 34.25 117 LEU B O 1
ATOM 2341 N N . ALA B 1 118 ? 13.57 -5.883 -17.625 1 34.16 118 ALA B N 1
ATOM 2342 C CA . ALA B 1 118 ? 14.422 -5.039 -18.453 1 34.16 118 ALA B CA 1
ATOM 2343 C C . ALA B 1 118 ? 14.414 -5.516 -19.906 1 34.16 118 ALA B C 1
ATOM 2345 O O . ALA B 1 118 ? 14.172 -6.695 -20.188 1 34.16 118 ALA B O 1
ATOM 2346 N N . ARG B 1 119 ? 14.469 -4.586 -20.891 1 32.69 119 ARG B N 1
ATOM 2347 C CA . ARG B 1 119 ? 14.641 -4.883 -22.297 1 32.69 119 ARG B CA 1
ATOM 2348 C C . ARG B 1 119 ? 15.328 -6.223 -22.5 1 32.69 119 ARG B C 1
ATOM 2350 O O . ARG B 1 119 ? 15.109 -6.898 -23.516 1 32.69 119 ARG B O 1
ATOM 2357 N N . SER B 1 120 ? 16.656 -6.246 -22.109 1 34.75 120 SER B N 1
ATOM 2358 C CA . SER B 1 120 ? 17.594 -7.113 -22.828 1 34.75 120 SER B CA 1
ATOM 2359 C C . SER B 1 120 ? 17.312 -8.586 -22.531 1 34.75 120 SER B C 1
ATOM 2361 O O . SER B 1 120 ? 18.094 -9.461 -22.906 1 34.75 120 SER B O 1
ATOM 2363 N N . GLY B 1 121 ? 16.031 -9.125 -22.438 1 33.47 121 GLY B N 1
ATOM 2364 C CA . GLY B 1 121 ? 15.758 -10.555 -22.438 1 33.47 121 GLY B CA 1
ATOM 2365 C C . GLY B 1 121 ? 16.078 -11.227 -21.125 1 33.47 121 GLY B C 1
ATOM 2366 O O . GLY B 1 121 ? 16.016 -12.453 -21 1 33.47 121 GLY B O 1
ATOM 2367 N N . GLN B 1 122 ? 17.109 -10.828 -20.344 1 34.84 122 GLN B N 1
ATOM 2368 C CA . GLN B 1 122 ? 17.562 -11.688 -19.25 1 34.84 122 GLN B CA 1
ATOM 2369 C C . GLN B 1 122 ? 16.625 -11.586 -18.047 1 34.84 122 GLN B C 1
ATOM 2371 O O . GLN B 1 122 ? 16.078 -10.516 -17.766 1 34.84 122 GLN B O 1
ATOM 2376 N N . PRO B 1 123 ? 15.969 -12.68 -17.688 1 35.47 123 PRO B N 1
ATOM 2377 C CA . PRO B 1 123 ? 15.203 -12.781 -16.438 1 35.47 123 PRO B CA 1
ATOM 2378 C C . PRO B 1 123 ? 15.742 -11.875 -15.336 1 35.47 123 PRO B C 1
ATOM 2380 O O . PRO B 1 123 ? 16.953 -11.82 -15.117 1 35.47 123 PRO B O 1
ATOM 2383 N N . VAL B 1 124 ? 15.312 -10.805 -15.031 1 39.59 124 VAL B N 1
ATOM 2384 C CA . VAL B 1 124 ? 15.664 -9.969 -13.891 1 39.59 124 VAL B CA 1
ATOM 2385 C C . VAL B 1 124 ? 15.625 -10.797 -12.609 1 39.59 124 VAL B C 1
ATOM 2387 O O . VAL B 1 124 ? 14.586 -10.906 -11.961 1 39.59 124 VAL B O 1
ATOM 2390 N N . SER B 1 125 ? 15.836 -12.07 -12.5 1 40.19 125 SER B N 1
ATOM 2391 C CA . SER B 1 125 ? 15.883 -13.016 -11.391 1 40.19 125 SER B CA 1
ATOM 2392 C C . SER B 1 125 ? 16.312 -12.328 -10.102 1 40.19 125 SER B C 1
ATOM 2394 O O . SER B 1 125 ? 15.953 -12.766 -9.008 1 40.19 125 SER B O 1
ATOM 2396 N N . ARG B 1 126 ? 17.172 -11.016 -10.156 1 43.34 126 ARG B N 1
ATOM 2397 C CA . ARG B 1 126 ? 17.938 -10.492 -9.031 1 43.34 126 ARG B CA 1
ATOM 2398 C C . ARG B 1 126 ? 17.375 -9.164 -8.555 1 43.34 126 ARG B C 1
ATOM 2400 O O . ARG B 1 126 ? 17.797 -8.641 -7.523 1 43.34 126 ARG B O 1
ATOM 2407 N N . GLU B 1 127 ? 16.641 -8.438 -9.289 1 45.84 127 GLU B N 1
ATOM 2408 C CA . GLU B 1 127 ? 16.516 -7 -9.078 1 45.84 127 GLU B CA 1
ATOM 2409 C C . GLU B 1 127 ? 15.664 -6.695 -7.848 1 45.84 127 GLU B C 1
ATOM 2411 O O . GLU B 1 127 ? 15.867 -5.68 -7.18 1 45.84 127 GLU B O 1
ATOM 2416 N N . ASN B 1 128 ? 14.875 -7.727 -7.238 1 52.47 128 ASN B N 1
ATOM 2417 C CA . ASN B 1 128 ? 14.094 -7.445 -6.039 1 52.47 128 ASN B CA 1
ATOM 2418 C C . ASN B 1 128 ? 14.414 -8.43 -4.918 1 52.47 128 ASN B C 1
ATOM 2420 O O . ASN B 1 128 ? 13.555 -8.742 -4.094 1 52.47 128 ASN B O 1
ATOM 2424 N N . SER B 1 129 ? 15.695 -8.797 -5.094 1 55.81 129 SER B N 1
ATOM 2425 C CA . SER B 1 129 ? 16.156 -9.75 -4.082 1 55.81 129 SER B CA 1
ATOM 2426 C C . SER B 1 129 ? 16.719 -9.023 -2.867 1 55.81 129 SER B C 1
ATOM 2428 O O . SER B 1 129 ? 17.344 -7.965 -3 1 55.81 129 SER B O 1
ATOM 2430 N N . ILE B 1 130 ? 16.047 -9.312 -1.708 1 53.44 130 ILE B N 1
ATOM 2431 C CA . ILE B 1 130 ? 16.688 -8.891 -0.47 1 53.44 130 ILE B CA 1
ATOM 2432 C C . ILE B 1 130 ? 18.172 -9.281 -0.498 1 53.44 130 ILE B C 1
ATOM 2434 O O . ILE B 1 130 ? 18.5 -10.453 -0.646 1 53.44 130 ILE B O 1
ATOM 2438 N N . THR B 1 131 ? 18.891 -8.266 -0.536 1 59.81 131 THR B N 1
ATOM 2439 C CA . THR B 1 131 ? 20.328 -8.523 -0.618 1 59.81 131 THR B CA 1
ATOM 2440 C C . THR B 1 131 ? 20.953 -8.586 0.775 1 59.81 131 THR B C 1
ATOM 2442 O O . THR B 1 131 ? 22.094 -9.016 0.934 1 59.81 131 THR B O 1
ATOM 2445 N N . GLY B 1 132 ? 20.25 -8.125 1.691 1 65.69 132 GLY B N 1
ATOM 2446 C CA . GLY B 1 132 ? 20.781 -8.188 3.045 1 65.69 132 GLY B CA 1
ATOM 2447 C C . GLY B 1 132 ? 19.953 -7.395 4.047 1 65.69 132 GLY B C 1
ATOM 2448 O O . GLY B 1 132 ? 18.984 -6.73 3.674 1 65.69 132 GLY B O 1
ATOM 2449 N N . ILE B 1 133 ? 20.188 -7.773 5.316 1 71.56 133 ILE B N 1
ATOM 2450 C CA . ILE B 1 133 ? 19.625 -7.016 6.426 1 71.56 133 ILE B CA 1
ATOM 2451 C C . ILE B 1 133 ? 20.734 -6.289 7.18 1 71.56 133 ILE B C 1
ATOM 2453 O O . ILE B 1 133 ? 21.688 -6.91 7.633 1 71.56 133 ILE B O 1
ATOM 2457 N N . HIS B 1 134 ? 20.719 -4.953 7.105 1 73.31 134 HIS B N 1
ATOM 2458 C CA . HIS B 1 134 ? 21.672 -4.098 7.801 1 73.31 134 HIS B CA 1
ATOM 2459 C C . HIS B 1 134 ? 21.141 -3.668 9.164 1 73.31 134 HIS B C 1
ATOM 2461 O O . HIS B 1 134 ? 19.938 -3.396 9.305 1 73.31 134 HIS B O 1
ATOM 2467 N N . GLU B 1 135 ? 22.016 -3.633 10.078 1 72.38 135 GLU B N 1
ATOM 2468 C CA . GLU B 1 135 ? 21.656 -3.324 11.453 1 72.38 135 GLU B CA 1
ATOM 2469 C C . GLU B 1 135 ? 20.984 -1.962 11.555 1 72.38 135 GLU B C 1
ATOM 2471 O O . GLU B 1 135 ? 19.953 -1.821 12.227 1 72.38 135 GLU B O 1
ATOM 2476 N N . GLN B 1 136 ? 21.531 -1.027 10.859 1 77.88 136 GLN B N 1
ATOM 2477 C CA . GLN B 1 136 ? 21.047 0.339 11.023 1 77.88 136 GLN B CA 1
ATOM 2478 C C . GLN B 1 136 ? 20.141 0.747 9.859 1 77.88 136 GLN B C 1
ATOM 2480 O O . GLN B 1 136 ? 19.266 1.604 10.016 1 77.88 136 GLN B O 1
ATOM 2485 N N . LEU B 1 137 ? 20.344 0.038 8.781 1 82.12 137 LEU B N 1
ATOM 2486 C CA . LEU B 1 137 ? 19.688 0.549 7.578 1 82.12 137 LEU B CA 1
ATOM 2487 C C . LEU B 1 137 ? 18.531 -0.353 7.164 1 82.12 137 LEU B C 1
ATOM 2489 O O . LEU B 1 137 ? 17.812 -0.045 6.211 1 82.12 137 LEU B O 1
ATOM 2493 N N . GLY B 1 138 ? 18.359 -1.454 7.941 1 87 138 GLY B N 1
ATOM 2494 C CA . GLY B 1 138 ? 17.25 -2.359 7.656 1 87 138 GLY B CA 1
ATOM 2495 C C . GLY B 1 138 ? 17.531 -3.279 6.48 1 87 138 GLY B C 1
ATOM 2496 O O . GLY B 1 138 ? 18.656 -3.756 6.305 1 87 138 GLY B O 1
ATOM 2497 N N . MET B 1 139 ? 16.5 -3.568 5.734 1 85.44 139 MET B N 1
ATOM 2498 C CA . MET B 1 139 ? 16.625 -4.453 4.578 1 85.44 139 MET B CA 1
ATOM 2499 C C . MET B 1 139 ? 17.188 -3.699 3.373 1 85.44 139 MET B C 1
ATOM 2501 O O . MET B 1 139 ? 16.859 -2.529 3.166 1 85.44 139 MET B O 1
ATOM 2505 N N . ALA B 1 140 ? 18.016 -4.406 2.609 1 84.69 140 ALA B N 1
ATOM 2506 C CA . ALA B 1 140 ? 18.609 -3.826 1.409 1 84.69 140 ALA B CA 1
ATOM 2507 C C . ALA B 1 140 ? 18.016 -4.449 0.147 1 84.69 140 ALA B C 1
ATOM 2509 O O . ALA B 1 140 ? 17.797 -5.664 0.092 1 84.69 140 ALA B O 1
ATOM 2510 N N . PHE B 1 141 ? 17.719 -3.578 -0.828 1 78.19 141 PHE B N 1
ATOM 2511 C CA . PHE B 1 141 ? 17.203 -4.012 -2.125 1 78.19 141 PHE B CA 1
ATOM 2512 C C . PHE B 1 141 ? 17.984 -3.352 -3.258 1 78.19 141 PHE B C 1
ATOM 2514 O O . PHE B 1 141 ? 18.359 -2.182 -3.162 1 78.19 141 PHE B O 1
ATOM 2521 N N . GLU B 1 142 ? 18.188 -4.152 -4.207 1 76.88 142 GLU B N 1
ATOM 2522 C CA . GLU B 1 142 ? 18.875 -3.592 -5.367 1 76.88 142 GLU B CA 1
ATOM 2523 C C . GLU B 1 142 ? 17.922 -3.365 -6.527 1 76.88 142 GLU B C 1
ATOM 2525 O O . GLU B 1 142 ? 17.156 -4.262 -6.891 1 76.88 142 GLU B O 1
ATOM 2530 N N . VAL B 1 143 ? 17.844 -2.211 -7.02 1 74.69 143 VAL B N 1
ATOM 2531 C CA . VAL B 1 143 ? 17.047 -1.83 -8.18 1 74.69 143 VAL B CA 1
ATOM 2532 C C . VAL B 1 143 ? 17.938 -1.212 -9.242 1 74.69 143 VAL B C 1
ATOM 2534 O O . VAL B 1 143 ? 18.453 -0.105 -9.07 1 74.69 143 VAL B O 1
ATOM 2537 N N . ARG B 1 144 ? 18.047 -1.902 -10.32 1 74.94 144 ARG B N 1
ATOM 2538 C CA . ARG B 1 144 ? 18.844 -1.408 -11.438 1 74.94 144 ARG B CA 1
ATOM 2539 C C . ARG B 1 144 ? 20.234 -1 -10.984 1 74.94 144 ARG B C 1
ATOM 2541 O O . ARG B 1 144 ? 20.703 0.105 -11.289 1 74.94 144 ARG B O 1
ATOM 2548 N N . GLY B 1 145 ? 20.797 -1.734 -10.172 1 74.38 145 GLY B N 1
ATOM 2549 C CA . GLY B 1 145 ? 22.188 -1.537 -9.773 1 74.38 145 GLY B CA 1
ATOM 2550 C C . GLY B 1 145 ? 22.328 -0.618 -8.57 1 74.38 145 GLY B C 1
ATOM 2551 O O . GLY B 1 145 ? 23.438 -0.419 -8.07 1 74.38 145 GLY B O 1
ATOM 2552 N N . VAL B 1 146 ? 21.312 -0.023 -8.141 1 81.81 146 VAL B N 1
ATOM 2553 C CA . VAL B 1 146 ? 21.359 0.867 -6.98 1 81.81 146 VAL B CA 1
ATOM 2554 C C . VAL B 1 146 ? 20.781 0.153 -5.758 1 81.81 146 VAL B C 1
ATOM 2556 O O . VAL B 1 146 ? 19.75 -0.496 -5.836 1 81.81 146 VAL B O 1
ATOM 2559 N N . VAL B 1 147 ? 21.531 0.277 -4.66 1 84.06 147 VAL B N 1
ATOM 2560 C CA . VAL B 1 147 ? 21.078 -0.366 -3.43 1 84.06 147 VAL B CA 1
ATOM 2561 C C . VAL B 1 147 ? 20.234 0.613 -2.611 1 84.06 147 VAL B C 1
ATOM 2563 O O . VAL B 1 147 ? 20.672 1.736 -2.342 1 84.06 147 VAL B O 1
ATOM 2566 N N . TYR B 1 148 ? 19.047 0.162 -2.273 1 88 148 TYR B N 1
ATOM 2567 C CA . TYR B 1 148 ? 18.156 0.913 -1.402 1 88 148 TYR B CA 1
ATOM 2568 C C . TYR B 1 148 ? 18 0.225 -0.051 1 88 148 TYR B C 1
ATOM 2570 O O . TYR B 1 148 ? 17.875 -1 0.019 1 88 148 TYR B O 1
ATOM 2578 N N . HIS B 1 149 ? 18.078 1.041 0.982 1 90.94 149 HIS B N 1
ATOM 2579 C CA . HIS B 1 149 ? 17.797 0.538 2.324 1 90.94 149 HIS B CA 1
ATOM 2580 C C . HIS B 1 149 ? 16.453 1.021 2.828 1 90.94 149 HIS B C 1
ATOM 2582 O O . HIS B 1 149 ? 16.109 2.195 2.672 1 90.94 149 HIS B O 1
ATOM 2588 N N . THR B 1 150 ? 15.703 0.13 3.422 1 92.25 150 THR B N 1
ATOM 2589 C CA . THR B 1 150 ? 14.328 0.399 3.818 1 92.25 150 THR B CA 1
ATOM 2590 C C . THR B 1 150 ? 14.258 1.621 4.73 1 92.25 150 THR B C 1
ATOM 2592 O O . THR B 1 150 ? 13.461 2.533 4.492 1 92.25 150 THR B O 1
ATOM 2595 N N . ILE B 1 151 ? 15.125 1.706 5.734 1 94.19 151 ILE B N 1
ATOM 2596 C CA . ILE B 1 151 ? 15.062 2.775 6.727 1 94.19 151 ILE B CA 1
ATOM 2597 C C . ILE B 1 151 ? 15.422 4.105 6.07 1 94.19 151 ILE B C 1
ATOM 2599 O O . ILE B 1 151 ? 14.789 5.129 6.34 1 94.19 151 ILE B O 1
ATOM 2603 N N . GLU B 1 152 ? 16.359 4.102 5.16 1 94.5 152 GLU B N 1
ATOM 2604 C CA . GLU B 1 152 ? 16.766 5.32 4.457 1 94.5 152 GLU B CA 1
ATOM 2605 C C . GLU B 1 152 ? 15.625 5.848 3.582 1 94.5 152 GLU B C 1
ATOM 2607 O O . GLU B 1 152 ? 15.398 7.059 3.518 1 94.5 152 GLU B O 1
ATOM 2612 N N . VAL B 1 153 ? 15.016 4.934 2.906 1 95.06 153 VAL B N 1
ATOM 2613 C CA . VAL B 1 153 ? 13.914 5.324 2.035 1 95.06 153 VAL B CA 1
ATOM 2614 C C . VAL B 1 153 ? 12.797 5.949 2.865 1 95.06 153 VAL B C 1
ATOM 2616 O O . VAL B 1 153 ? 12.312 7.035 2.541 1 95.06 153 VAL B O 1
ATOM 2619 N N . MET B 1 154 ? 12.422 5.285 3.938 1 97.25 154 MET B N 1
ATOM 2620 C CA . MET B 1 154 ? 11.352 5.793 4.789 1 97.25 154 MET B CA 1
ATOM 2621 C C . MET B 1 154 ? 11.758 7.109 5.449 1 97.25 154 MET B C 1
ATOM 2623 O O . MET B 1 154 ? 10.93 8.016 5.59 1 97.25 154 MET B O 1
ATOM 2627 N N . ASP B 1 155 ? 13.047 7.289 5.781 1 97.12 155 ASP B N 1
ATOM 2628 C CA . ASP B 1 155 ? 13.562 8.531 6.355 1 97.12 155 ASP B CA 1
ATOM 2629 C C . ASP B 1 155 ? 13.438 9.688 5.363 1 97.12 155 ASP B C 1
ATOM 2631 O O . ASP B 1 155 ? 13.086 10.805 5.746 1 97.12 155 ASP B O 1
ATOM 2635 N N . ARG B 1 156 ? 13.781 9.375 4.18 1 97.12 156 ARG B N 1
ATOM 2636 C CA . ARG B 1 156 ? 13.719 10.422 3.168 1 97.12 156 ARG B CA 1
ATOM 2637 C C . ARG B 1 156 ? 12.305 10.992 3.049 1 97.12 156 ARG B C 1
ATOM 2639 O O . ARG B 1 156 ? 12.125 12.211 2.984 1 97.12 156 ARG B O 1
ATOM 2646 N N . PHE B 1 157 ? 11.344 10.141 3.047 1 98.25 157 PHE B N 1
ATOM 2647 C CA . PHE B 1 157 ? 9.953 10.562 2.967 1 98.25 157 PHE B CA 1
ATOM 2648 C C . PHE B 1 157 ? 9.547 11.328 4.223 1 98.25 157 PHE B C 1
ATOM 2650 O O . PHE B 1 157 ? 9 12.43 4.133 1 98.25 157 PHE B O 1
ATOM 2657 N N . THR B 1 158 ? 9.812 10.766 5.402 1 96.81 158 THR B N 1
ATOM 2658 C CA . THR B 1 158 ? 9.375 11.344 6.668 1 96.81 158 THR B CA 1
ATOM 2659 C C . THR B 1 158 ? 10.047 12.703 6.902 1 96.81 158 THR B C 1
ATOM 2661 O O . THR B 1 158 ? 9.406 13.641 7.375 1 96.81 158 THR B O 1
ATOM 2664 N N . ARG B 1 159 ? 11.289 12.797 6.543 1 96.25 159 ARG B N 1
ATOM 2665 C CA . ARG B 1 159 ? 12.008 14.055 6.695 1 96.25 159 ARG B CA 1
ATOM 2666 C C . ARG B 1 159 ? 11.453 15.125 5.762 1 96.25 159 ARG B C 1
ATOM 2668 O O . ARG B 1 159 ? 11.336 16.297 6.145 1 96.25 159 ARG B O 1
ATOM 2675 N N . PHE B 1 160 ? 11.156 14.727 4.578 1 97.94 160 PHE B N 1
ATOM 2676 C CA . PHE B 1 160 ? 10.578 15.664 3.625 1 97.94 160 PHE B CA 1
ATOM 2677 C C . PHE B 1 160 ? 9.273 16.234 4.156 1 97.94 160 PHE B C 1
ATOM 2679 O O . PHE B 1 160 ? 9.078 17.453 4.168 1 97.94 160 PHE B O 1
ATOM 2686 N N . VAL B 1 161 ? 8.398 15.391 4.633 1 96.56 161 VAL B N 1
ATOM 2687 C CA . VAL B 1 161 ? 7.086 15.797 5.129 1 96.56 161 VAL B CA 1
ATOM 2688 C C . VAL B 1 161 ? 7.25 16.688 6.355 1 96.56 161 VAL B C 1
ATOM 2690 O O . VAL B 1 161 ? 6.539 17.688 6.504 1 96.56 161 VAL B O 1
ATOM 2693 N N . ALA B 1 162 ? 8.188 16.328 7.18 1 94.81 162 ALA B N 1
ATOM 2694 C CA . ALA B 1 162 ? 8.406 17.047 8.43 1 94.81 162 ALA B CA 1
ATOM 2695 C C . ALA B 1 162 ? 8.898 18.469 8.156 1 94.81 162 ALA B C 1
ATOM 2697 O O . ALA B 1 162 ? 8.758 19.359 9.008 1 94.81 162 ALA B O 1
ATOM 2698 N N . LYS B 1 163 ? 9.461 18.75 7.008 1 95.44 163 LYS B N 1
ATOM 2699 C CA . LYS B 1 163 ? 10.031 20.047 6.68 1 95.44 163 LYS B CA 1
ATOM 2700 C C . LYS B 1 163 ? 8.984 20.969 6.078 1 95.44 163 LYS B C 1
ATOM 2702 O O . LYS B 1 163 ? 9.219 22.172 5.934 1 95.44 163 LYS B O 1
ATOM 2707 N N . ILE B 1 164 ? 7.902 20.406 5.734 1 96.31 164 ILE B N 1
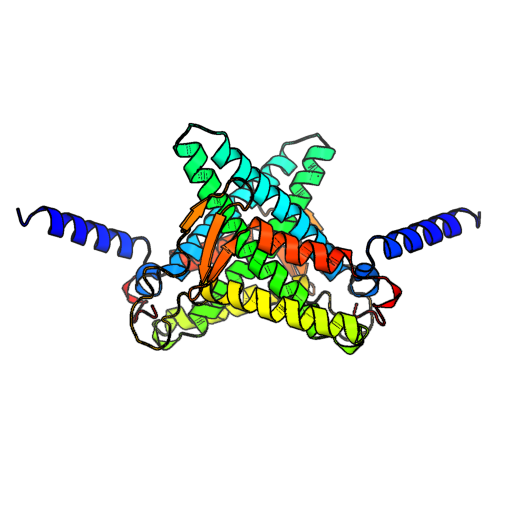ATOM 2708 C CA . ILE B 1 164 ? 6.863 21.203 5.109 1 96.31 164 ILE B CA 1
ATOM 2709 C C . ILE B 1 164 ? 6.316 22.219 6.121 1 96.31 164 ILE B C 1
ATOM 2711 O O . ILE B 1 164 ? 6 21.859 7.258 1 96.31 164 ILE B O 1
ATOM 2715 N N . LYS B 1 165 ? 6.242 23.422 5.695 1 94.25 165 LYS B N 1
ATOM 2716 C CA . LYS B 1 165 ? 5.738 24.484 6.551 1 94.25 165 LYS B CA 1
ATOM 2717 C C . LYS B 1 165 ? 4.359 24.953 6.094 1 94.25 165 LYS B C 1
ATOM 2719 O O . LYS B 1 165 ? 4.016 24.844 4.914 1 94.25 165 LYS B O 1
ATOM 2724 N N . ARG B 1 166 ? 3.621 25.516 7.062 1 93.38 166 ARG B N 1
ATOM 2725 C CA . ARG B 1 166 ? 2.258 25.969 6.8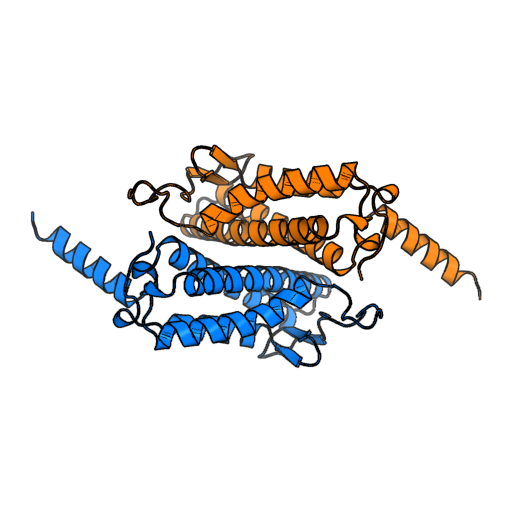16 1 93.38 166 ARG B CA 1
ATOM 2726 C C . ARG B 1 166 ? 2.217 26.984 5.68 1 93.38 166 ARG B C 1
ATOM 2728 O O . ARG B 1 166 ? 1.302 26.969 4.855 1 93.38 166 ARG B O 1
ATOM 2735 N N . GLU B 1 167 ? 3.225 27.906 5.602 1 93.62 167 GLU B N 1
ATOM 2736 C CA . GLU B 1 167 ? 3.242 28.984 4.633 1 93.62 167 GLU B CA 1
ATOM 2737 C C . GLU B 1 167 ? 3.416 28.453 3.213 1 93.62 167 GLU B C 1
ATOM 2739 O O . GLU B 1 167 ? 3.156 29.172 2.242 1 93.62 167 GLU B O 1
ATOM 2744 N N . GLN B 1 168 ? 3.818 27.172 3.109 1 96.38 168 GLN B N 1
ATOM 2745 C CA . GLN B 1 168 ? 4.078 26.594 1.795 1 96.38 168 GLN B CA 1
ATOM 2746 C C . GLN B 1 168 ? 2.811 25.984 1.206 1 96.38 168 GLN B C 1
ATOM 2748 O O . GLN B 1 168 ? 2.797 25.562 0.045 1 96.38 168 GLN B O 1
ATOM 2753 N N . ILE B 1 169 ? 1.828 25.812 1.992 1 95.62 169 ILE B N 1
ATOM 2754 C CA . ILE B 1 169 ? 0.534 25.312 1.535 1 95.62 169 ILE B CA 1
ATOM 2755 C C . ILE B 1 169 ? -0.367 26.484 1.164 1 95.62 169 ILE B C 1
ATOM 2757 O O . ILE B 1 169 ? -0.767 27.266 2.029 1 95.62 169 ILE B O 1
ATOM 2761 N N . LEU B 1 170 ? -0.762 26.625 -0.048 1 93.31 170 LEU B N 1
ATOM 2762 C CA . LEU B 1 170 ? -1.415 27.812 -0.571 1 93.31 170 LEU B CA 1
ATOM 2763 C C . LEU B 1 170 ? -2.924 27.625 -0.652 1 93.31 170 LEU B C 1
ATOM 2765 O O . LEU B 1 170 ? -3.686 28.594 -0.583 1 93.31 170 LEU B O 1
ATOM 2769 N N . ARG B 1 171 ? -3.305 26.406 -0.907 1 90.06 171 ARG B N 1
ATOM 2770 C CA . ARG B 1 171 ? -4.727 26.156 -1.097 1 90.06 171 ARG B CA 1
ATOM 2771 C C . ARG B 1 171 ? -5.094 24.734 -0.648 1 90.06 171 ARG B C 1
ATOM 2773 O O . ARG B 1 171 ? -4.23 23.859 -0.573 1 90.06 171 ARG B O 1
ATOM 2780 N N . ARG B 1 172 ? -6.352 24.672 -0.316 1 85.5 172 ARG B N 1
ATOM 2781 C CA . ARG B 1 172 ? -6.93 23.391 0.045 1 85.5 172 ARG B CA 1
ATOM 2782 C C . ARG B 1 172 ? -7.551 22.703 -1.171 1 85.5 172 ARG B C 1
ATOM 2784 O O . ARG B 1 172 ? -8.078 23.375 -2.062 1 85.5 172 ARG B O 1
ATOM 2791 N N . ILE B 1 173 ? -7.387 21.422 -1.186 1 77.81 173 ILE B N 1
ATOM 2792 C CA . ILE B 1 173 ? -7.992 20.734 -2.32 1 77.81 173 ILE B CA 1
ATOM 2793 C C . ILE B 1 173 ? -9.344 20.156 -1.908 1 77.81 173 ILE B C 1
ATOM 2795 O O . ILE B 1 173 ? -10.188 19.859 -2.76 1 77.81 173 ILE B O 1
ATOM 2799 N N . ASP B 1 174 ? -9.43 19.75 -0.584 1 65.31 174 ASP B N 1
ATOM 2800 C CA . ASP B 1 174 ? -10.695 19.188 -0.132 1 65.31 174 ASP B CA 1
ATOM 2801 C C . ASP B 1 174 ? -11.469 20.172 0.735 1 65.31 174 ASP B C 1
ATOM 2803 O O . ASP B 1 174 ? -10.891 21.125 1.27 1 65.31 174 ASP B O 1
#

Radius of gyration: 21.65 Å; Cα contacts (8 Å, |Δi|>4): 441; chains: 2; bounding box: 45×72×51 Å

Organism: NCBI:txid2984134

Solvent-accessible surface area (backbone atoms only — not comparable to full-atom values): 18390 Å² total; per-residue (Å²): 140,74,67,65,59,52,53,49,48,51,49,50,52,51,46,33,68,75,37,28,49,49,57,31,23,60,46,58,37,52,49,52,50,33,50,54,54,48,48,52,53,30,52,50,25,47,49,46,40,73,71,48,87,44,64,68,60,27,53,52,21,51,51,49,27,50,37,49,47,54,30,45,45,50,46,54,34,51,56,34,45,53,52,50,74,42,49,82,28,35,36,70,69,60,41,51,52,33,49,53,52,33,54,58,39,48,62,57,42,38,52,70,65,42,44,52,35,60,86,86,70,54,58,61,88,66,67,62,40,73,73,43,76,40,95,84,37,32,47,28,31,36,55,93,86,41,79,42,32,52,48,55,55,54,45,54,54,54,51,55,61,69,66,57,50,49,88,40,46,69,34,56,64,73,138,76,67,65,59,53,54,49,48,51,50,49,51,49,47,34,66,76,37,26,50,50,57,32,24,59,43,57,38,52,50,53,51,32,49,55,54,48,47,51,54,30,52,49,24,48,52,45,40,74,70,48,85,46,64,68,60,26,52,52,24,51,50,48,27,50,38,48,46,54,30,44,45,52,45,53,35,51,55,34,45,56,53,48,74,43,48,83,28,33,37,69,70,60,42,53,51,33,48,53,51,35,54,58,40,48,62,56,40,37,52,69,66,42,46,50,46,56,84,86,72,54,68,64,86,58,46,81,36,75,73,44,76,40,93,84,37,32,46,28,35,32,51,89,87,41,79,43,34,51,46,55,55,54,45,53,52,53,51,54,60,70,65,56,49,51,88,41,46,70,34,56,65,67

Sequence (348 aa):
MQMSTTSDKDAIEKLKDQFPILLFSLSTQVQIQALTRTRQLIENSIEVVKTSDNSSTVNGNVAQAYDLFWLWTLGAYEVTRTMCQNKACFDPSLHQGLLDLKHYLAELRMPFAKQELARSGQPVSRENSITGIHEQLGMAFEVRGVVYHTIEVMDRFTRFVAKIKREQILRRIDMQMSTTSDKDAIEKLKDQFPILLFSLSTQVQIQALTRTRQLIENSIEVVKTSDNSSTVNGNVAQAYDLFWLWTLGAYEVTRTMCQNKACFDPSLHQGLLDLKHYLAELRMPFAKQELARSGQPVSRENSITGIHEQLGMAFEVRGVVYHTIEVMDRFTRFVAKIKREQILRRID

Foldseek 3Di:
DPVVVVVVVVVVVVVCQQQVCVQAPPVLSVLVVVLVVLVVLLVVLLVCLVPDPDPVSNVVSLVVNLVSLLVSLVSLLVSLVVVLVPCVFFAPVLNVVSVVLNVVSVQVNCVVPCCPDDPPPDNPVQFFDQPDQDPVQGTWGDGPRDIHGSNVNSCSSVVSSSPDGNVGGRHYDD/DPPVVVVVVVVVVVVCQQQVCVQAPPVLSVLVVVLVVLVVLLVVLLVCLVPDPDPVSNVVSLVVNLVSLLVSLVSLLVSLVVVLVPCVFFAPVLNVVSVVLNVVSVQVNCVSPPLPDPPPPDNPVAQADFPDQDPPQGTWGHHPRDIHGSNVNSCSSVVSSSPDGNVGGRHYDD

Nearest PDB structures (foldseek):
  4k2p-assembly3_C  TM=9.265E-01  e=2.769E+00  Homo sapiens
  6egc-assembly1_A  TM=4.590E-01  e=2.725E-01  synthetic construct
  4k2p-assembly4_D  TM=7.391E-01  e=4.353E+00  Homo sapiens
  4tql-assembly1_A  TM=4.236E-01  e=4.353E+00  synthetic construct
  4k2p-assembly3_C  TM=9.268E-01  e=3.477E+00  Homo sapiens

Secondary structure (DSSP, 8-state):
--SHHHHHHHHHHHHHHH-GGGGT-HHHHHHHHHHHHHHHHHHHHHHHHHH---HHHHHHHHHHHHHHHHHHHHHHHHHHHHHHHTGGGB-HHHHHHHHHHHHHHHHHHHHHH-----TTSS--SSTT-EEEEETTTEEEEEETTEEEEHHHHHHHHHHHHHH--GGGB-----/--SHHHHHHHHHHHHHHH-GGGGT-HHHHHHHHHHHHHHHHHHHHHHHHHH---HHHHHHHHHHHHHHHHHHHHHHHHHHHHHHHTGGGB-HHHHHHHHHHHHHHHHHHHHHH-----TTSS--SSTT-EEEEETTTEEEEEETTEEEEHHHHHHHHHHHHHH--GGGB-----

pLDDT: mean 82.57, std 18.46, range [29.33, 98.25]